Protein AF-A0A497QY32-F1 (afdb_monomer)

Radius of gyration: 39.46 Å; Cα contacts (8 Å, |Δi|>4): 314; chains: 1; bounding box: 83×58×107 Å

Structure (mmCIF, N/CA/C/O backbone):
data_AF-A0A497QY32-F1
#
_entry.id   AF-A0A497QY32-F1
#
loop_
_atom_site.group_PDB
_atom_site.id
_atom_site.type_symbol
_atom_site.label_atom_id
_atom_site.label_alt_id
_atom_site.label_comp_id
_atom_site.label_asym_id
_atom_site.label_entity_id
_atom_site.label_seq_id
_atom_site.pdbx_PDB_ins_code
_atom_site.Cartn_x
_atom_site.Cartn_y
_atom_site.Cartn_z
_atom_site.occupancy
_atom_site.B_iso_or_equiv
_atom_site.auth_seq_id
_atom_site.auth_comp_id
_atom_site.auth_asym_id
_atom_site.auth_atom_id
_atom_site.pdbx_PDB_model_num
ATOM 1 N N . MET A 1 1 ? -34.210 -9.609 65.812 1.00 59.84 1 MET A N 1
ATOM 2 C CA . MET A 1 1 ? -34.546 -9.569 64.367 1.00 59.84 1 MET A CA 1
ATOM 3 C C . MET A 1 1 ? -34.874 -8.151 63.900 1.00 59.84 1 MET A C 1
ATOM 5 O O . MET A 1 1 ? -34.197 -7.675 63.005 1.00 59.84 1 MET A O 1
ATOM 9 N N . ILE A 1 2 ? -35.829 -7.454 64.534 1.00 63.34 2 ILE A N 1
ATOM 10 C CA . ILE A 1 2 ? -36.175 -6.047 64.231 1.00 63.34 2 ILE A CA 1
ATOM 11 C C . ILE A 1 2 ? -34.990 -5.089 64.465 1.00 63.34 2 ILE A C 1
ATOM 13 O O . ILE A 1 2 ? -34.649 -4.329 63.568 1.00 63.34 2 ILE A O 1
ATOM 17 N N . ALA A 1 3 ? -34.299 -5.198 65.607 1.00 65.50 3 ALA A N 1
ATOM 18 C CA . ALA A 1 3 ? -33.143 -4.352 65.934 1.00 65.50 3 ALA A CA 1
ATOM 19 C C . ALA A 1 3 ? -32.004 -4.432 64.893 1.00 65.50 3 ALA A C 1
ATOM 21 O O . ALA A 1 3 ? -31.523 -3.401 64.440 1.00 65.50 3 ALA A O 1
ATOM 22 N N . ASN A 1 4 ? -31.646 -5.638 64.428 1.00 69.69 4 ASN A N 1
ATOM 23 C CA . ASN A 1 4 ? -30.626 -5.810 63.381 1.00 69.69 4 ASN A CA 1
ATOM 24 C C . ASN A 1 4 ? -31.043 -5.191 62.036 1.00 69.69 4 ASN A C 1
ATOM 26 O O . ASN A 1 4 ? -30.191 -4.695 61.306 1.00 69.69 4 ASN A O 1
ATOM 30 N N . LYS A 1 5 ? -32.340 -5.211 61.696 1.00 66.00 5 LYS A N 1
ATOM 31 C CA . LYS A 1 5 ? -32.836 -4.586 60.461 1.00 66.00 5 LYS A CA 1
ATOM 32 C C . LYS A 1 5 ? -32.803 -3.060 60.537 1.00 66.00 5 LYS A C 1
ATOM 34 O O . LYS A 1 5 ? -32.344 -2.429 59.595 1.00 66.00 5 LYS A O 1
ATOM 39 N N . ILE A 1 6 ? -33.207 -2.481 61.670 1.00 65.62 6 ILE A N 1
ATOM 40 C CA . ILE A 1 6 ? -33.105 -1.032 61.917 1.00 65.62 6 ILE A CA 1
ATOM 41 C C . ILE A 1 6 ? -31.646 -0.580 61.791 1.00 65.62 6 ILE A C 1
ATOM 43 O O . ILE A 1 6 ? -31.363 0.348 61.045 1.00 65.62 6 ILE A O 1
ATOM 47 N N . GLN A 1 7 ? -30.713 -1.302 62.413 1.00 71.44 7 GLN A N 1
ATOM 48 C CA . GLN A 1 7 ? -29.287 -0.976 62.352 1.00 71.44 7 GLN A CA 1
ATOM 49 C C . GLN A 1 7 ? -28.678 -1.119 60.945 1.00 71.44 7 GLN A C 1
ATOM 51 O O . GLN A 1 7 ? -27.716 -0.439 60.607 1.00 71.44 7 GLN A O 1
ATOM 56 N N . THR A 1 8 ? -29.240 -1.987 60.098 1.00 68.25 8 THR A N 1
ATOM 57 C CA . THR A 1 8 ? -28.828 -2.098 58.687 1.00 68.25 8 THR A CA 1
ATOM 58 C C . THR A 1 8 ? -29.309 -0.892 57.873 1.00 68.25 8 THR A C 1
ATOM 60 O O . THR A 1 8 ? -28.568 -0.391 57.032 1.00 68.25 8 THR A O 1
ATOM 63 N N . LEU A 1 9 ? -30.523 -0.405 58.146 1.00 65.06 9 LEU A N 1
ATOM 64 C CA . LEU A 1 9 ? -31.125 0.748 57.468 1.00 65.06 9 LEU A CA 1
ATOM 65 C C . LEU A 1 9 ? -30.519 2.092 57.911 1.00 65.06 9 LEU A C 1
ATOM 67 O O . LEU A 1 9 ? -30.456 3.012 57.107 1.00 65.06 9 LEU A O 1
ATOM 71 N N . GLU A 1 10 ? -30.017 2.198 59.144 1.00 70.06 10 GLU A N 1
ATOM 72 C CA . GLU A 1 10 ? -29.302 3.386 59.656 1.00 70.06 10 GLU A CA 1
ATOM 73 C C . GLU A 1 10 ? -27.994 3.688 58.917 1.00 70.06 10 GLU A C 1
ATOM 75 O O . GLU A 1 10 ? -27.511 4.815 58.938 1.00 70.06 10 GLU A O 1
ATOM 80 N N . ASN A 1 11 ? -27.408 2.687 58.259 1.00 71.25 11 ASN A N 1
ATOM 81 C CA . ASN A 1 11 ? -26.191 2.871 57.471 1.00 71.25 11 ASN A CA 1
ATOM 82 C C . ASN A 1 11 ? -26.478 3.398 56.052 1.00 71.25 11 ASN A C 1
ATOM 84 O O . ASN A 1 11 ? -25.543 3.563 55.268 1.00 71.25 11 ASN A O 1
ATOM 88 N N . TYR A 1 12 ? -27.748 3.629 55.697 1.00 67.75 12 TYR A N 1
ATOM 89 C CA . TYR A 1 12 ? -28.143 4.151 54.391 1.00 67.75 12 TYR A CA 1
ATOM 90 C C . TYR A 1 12 ? -28.168 5.693 54.416 1.00 67.75 12 TYR A C 1
ATOM 92 O O . TYR A 1 12 ? -28.926 6.268 55.195 1.00 67.75 12 TYR A O 1
ATOM 100 N N . PRO A 1 13 ? -27.379 6.387 53.575 1.00 66.62 13 PRO A N 1
ATOM 101 C CA . PRO A 1 13 ? -27.256 7.844 53.610 1.00 66.62 13 PRO A CA 1
ATOM 102 C C . PRO A 1 13 ? -28.389 8.527 52.815 1.00 66.62 13 PRO A C 1
ATOM 104 O O . PRO A 1 13 ? -28.139 9.145 51.783 1.00 66.62 13 PRO A O 1
ATOM 107 N N . ASP A 1 14 ? -29.642 8.372 53.254 1.00 76.31 14 ASP A N 1
ATOM 108 C CA . ASP A 1 14 ? -30.829 9.031 52.675 1.00 76.31 14 ASP A CA 1
ATOM 109 C C . ASP A 1 14 ? -31.642 9.700 53.802 1.00 76.31 14 ASP A C 1
ATOM 111 O O . ASP A 1 14 ? -32.137 9.029 54.711 1.00 76.31 14 ASP A O 1
ATOM 115 N N . ASP A 1 15 ? -31.771 11.030 53.748 1.00 75.25 15 ASP A N 1
ATOM 116 C CA . ASP A 1 15 ? -32.404 11.847 54.794 1.00 75.25 15 ASP A CA 1
ATOM 117 C C . ASP A 1 15 ? -33.898 11.518 54.995 1.00 75.25 15 ASP A C 1
ATOM 119 O O . ASP A 1 15 ? -34.408 11.586 56.117 1.00 75.25 15 ASP A O 1
ATOM 123 N N . GLU A 1 16 ? -34.611 11.111 53.937 1.00 72.81 16 GLU A N 1
ATOM 124 C CA . GLU A 1 16 ? -36.021 10.704 54.028 1.00 72.81 16 GLU A CA 1
ATOM 125 C C . GLU A 1 16 ? -36.160 9.340 54.715 1.00 72.81 16 GLU A C 1
ATOM 127 O O . GLU A 1 16 ? -37.084 9.111 55.500 1.00 72.81 16 GLU A O 1
ATOM 132 N N . ILE A 1 17 ? -35.219 8.434 54.442 1.00 71.19 17 ILE A N 1
ATOM 133 C CA . ILE A 1 17 ? -35.144 7.112 55.073 1.00 71.19 17 ILE A CA 1
ATOM 134 C C . ILE A 1 17 ? -34.795 7.263 56.553 1.00 71.19 17 ILE A C 1
ATOM 136 O O . ILE A 1 17 ? -35.423 6.622 57.399 1.00 71.19 17 ILE A O 1
ATOM 140 N N . GLN A 1 18 ? -33.859 8.155 56.880 1.00 76.44 18 GLN A N 1
ATOM 141 C CA . GLN A 1 18 ? -33.462 8.423 58.257 1.00 76.44 18 GLN A CA 1
ATOM 142 C C . GLN A 1 18 ? -34.619 9.012 59.080 1.00 76.44 18 GLN A C 1
ATOM 144 O O . GLN A 1 18 ? -34.851 8.587 60.215 1.00 76.44 18 GLN A O 1
ATOM 149 N N . ALA A 1 19 ? -35.409 9.914 58.488 1.00 78.94 19 ALA A N 1
ATOM 150 C CA . ALA A 1 19 ? -36.596 10.481 59.126 1.00 78.94 19 ALA A CA 1
ATOM 151 C C . ALA A 1 19 ? -37.676 9.424 59.439 1.00 78.94 19 ALA A C 1
ATOM 153 O O . ALA A 1 19 ? -38.290 9.459 60.512 1.00 78.94 19 ALA A O 1
ATOM 154 N N . GLU A 1 20 ? -37.902 8.459 58.542 1.00 75.75 20 GLU A N 1
ATOM 155 C CA . GLU A 1 20 ? -38.857 7.369 58.781 1.00 75.75 20 GLU A CA 1
ATOM 156 C C . GLU A 1 20 ? -38.327 6.317 59.772 1.00 75.75 20 GLU A C 1
ATOM 158 O O . GLU A 1 20 ? -39.088 5.833 60.612 1.00 75.75 20 GLU A O 1
ATOM 163 N N . ILE A 1 21 ? -37.021 6.023 59.785 1.00 79.44 21 ILE A N 1
ATOM 164 C CA . ILE A 1 21 ? -36.401 5.182 60.827 1.00 79.44 21 ILE A CA 1
ATOM 165 C C . ILE A 1 21 ? -36.589 5.812 62.213 1.00 79.44 21 ILE A C 1
ATOM 167 O O . ILE A 1 21 ? -36.983 5.129 63.164 1.00 79.44 21 ILE A O 1
ATOM 171 N N . ASP A 1 22 ? -36.351 7.118 62.338 1.00 82.12 22 ASP A N 1
ATOM 172 C CA . ASP A 1 22 ? -36.509 7.838 63.601 1.00 82.12 22 ASP A CA 1
ATOM 173 C C . ASP A 1 22 ? -37.965 7.849 64.080 1.00 82.12 22 ASP A C 1
ATOM 175 O O . ASP A 1 22 ? -38.236 7.729 65.280 1.00 82.12 22 ASP A O 1
ATOM 179 N N . LYS A 1 23 ? -38.923 7.927 63.153 1.00 82.31 23 LYS A N 1
ATOM 180 C CA . LYS A 1 23 ? -40.354 7.810 63.453 1.00 82.31 23 LYS A CA 1
ATOM 181 C C . LYS A 1 23 ? -40.717 6.408 63.942 1.00 82.31 23 LYS A C 1
ATOM 183 O O . LYS A 1 23 ? -41.387 6.303 64.970 1.00 82.31 23 LYS A O 1
ATOM 188 N N . ILE A 1 24 ? -40.222 5.352 63.288 1.00 80.25 24 ILE A N 1
ATOM 189 C CA . ILE A 1 24 ? -40.420 3.955 63.714 1.00 80.25 24 ILE A CA 1
ATOM 190 C C . ILE A 1 24 ? -39.853 3.737 65.120 1.00 80.25 24 ILE A C 1
ATOM 192 O O . ILE A 1 24 ? -40.547 3.200 65.982 1.00 80.25 24 ILE A O 1
ATOM 196 N N . LYS A 1 25 ? -38.639 4.225 65.410 1.00 80.31 25 LYS A N 1
ATOM 197 C CA . LYS A 1 25 ? -38.028 4.118 66.748 1.00 80.31 25 LYS A CA 1
ATOM 198 C C . LYS A 1 25 ? -38.860 4.779 67.846 1.00 80.31 25 LYS A C 1
ATOM 200 O O . LYS A 1 25 ? -38.944 4.242 68.948 1.00 80.31 25 LYS A O 1
ATOM 205 N N . ARG A 1 26 ? -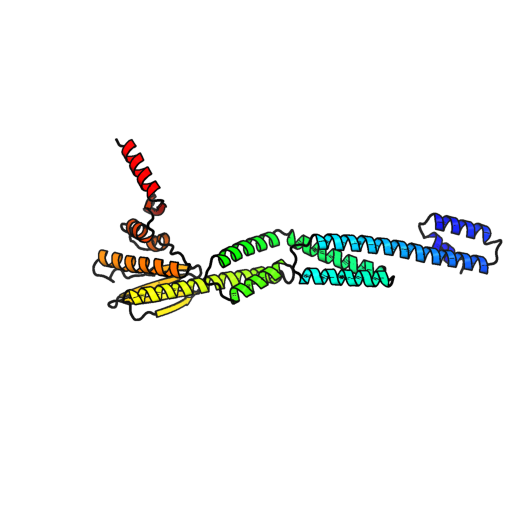39.481 5.932 67.567 1.00 81.75 26 ARG A N 1
ATOM 206 C CA . ARG A 1 26 ? -40.323 6.650 68.544 1.00 81.75 26 ARG A CA 1
ATOM 207 C C . ARG A 1 26 ? -41.592 5.874 68.897 1.00 81.75 26 ARG A C 1
ATOM 209 O O . ARG A 1 26 ? -42.031 5.912 70.045 1.00 81.75 26 ARG A O 1
ATOM 216 N N . ILE A 1 27 ? -42.170 5.159 67.932 1.00 75.44 27 ILE A N 1
ATOM 217 C CA . ILE A 1 27 ? -43.448 4.455 68.108 1.00 75.44 27 ILE A CA 1
ATOM 218 C C . ILE A 1 27 ? -43.295 2.954 68.378 1.00 75.44 27 ILE A C 1
ATOM 220 O O . ILE A 1 27 ? -44.267 2.330 68.796 1.00 75.44 27 ILE A O 1
ATOM 224 N N . GLN A 1 28 ? -42.094 2.375 68.235 1.00 74.56 28 GLN A N 1
ATOM 225 C CA . GLN A 1 28 ? -41.871 0.925 68.358 1.00 74.56 28 GLN A CA 1
ATOM 226 C C . GLN A 1 28 ? -42.306 0.338 69.711 1.00 74.56 28 GLN A C 1
ATOM 228 O O . GLN A 1 28 ? -42.687 -0.825 69.773 1.00 74.56 28 GLN A O 1
ATOM 233 N N . ASN A 1 29 ? -42.260 1.134 70.787 1.00 76.69 29 ASN A N 1
ATOM 234 C CA . ASN A 1 29 ? -42.666 0.716 72.136 1.00 76.69 29 ASN A CA 1
ATOM 235 C C . ASN A 1 29 ? -44.187 0.816 72.367 1.00 76.69 29 ASN A C 1
ATOM 237 O O . ASN A 1 29 ? -44.678 0.379 73.403 1.00 76.69 29 ASN A O 1
ATOM 241 N N . HIS A 1 30 ? -44.922 1.404 71.418 1.00 77.31 30 HIS A N 1
ATOM 242 C CA . HIS A 1 30 ? -46.362 1.671 71.482 1.00 77.31 30 HIS A CA 1
ATOM 243 C C . HIS A 1 30 ? -47.155 0.890 70.417 1.00 77.31 30 HIS A C 1
ATOM 245 O O . HIS A 1 30 ? -48.372 1.036 70.333 1.00 77.31 30 HIS A O 1
ATOM 251 N N . GLN A 1 31 ? -46.484 0.071 69.600 1.00 79.12 31 GLN A N 1
ATOM 252 C CA . GLN A 1 31 ? -47.082 -0.742 68.539 1.00 79.12 31 GLN A CA 1
ATOM 253 C C . GLN A 1 31 ? -46.666 -2.207 68.655 1.00 79.12 31 GLN A C 1
ATOM 255 O O . GLN A 1 31 ? -45.678 -2.553 69.306 1.00 79.12 31 GLN A O 1
ATOM 260 N N . SER A 1 32 ? -47.443 -3.092 68.024 1.00 82.62 32 SER A N 1
ATOM 261 C CA . SER A 1 32 ? -47.116 -4.515 68.039 1.00 82.62 32 SER A CA 1
ATOM 262 C C . SER A 1 32 ? -45.818 -4.782 67.256 1.00 82.62 32 SER A C 1
ATOM 264 O O . SER A 1 32 ? -45.600 -4.178 66.202 1.00 82.62 32 SER A O 1
ATOM 266 N N . PRO A 1 33 ? -44.979 -5.743 67.685 1.00 76.25 33 PRO A N 1
ATOM 267 C CA . PRO A 1 33 ? -43.760 -6.104 66.957 1.00 76.25 33 PRO A CA 1
ATOM 268 C C . PRO A 1 33 ? -43.999 -6.467 65.480 1.00 76.25 33 PRO A C 1
ATOM 270 O O . PRO A 1 33 ? -43.132 -6.247 64.636 1.00 76.25 33 PRO A O 1
ATOM 273 N N . LEU A 1 34 ? -45.181 -7.001 65.153 1.00 77.50 34 LEU A N 1
ATOM 274 C CA . LEU A 1 34 ? -45.569 -7.353 63.787 1.00 77.50 34 LEU A CA 1
ATOM 275 C C . LEU A 1 34 ? -45.802 -6.116 62.905 1.00 77.50 34 LEU A C 1
ATOM 277 O O . LEU A 1 34 ? -45.432 -6.127 61.732 1.00 77.50 34 LEU A O 1
ATOM 281 N N . GLU A 1 35 ? -46.401 -5.056 63.446 1.00 76.94 35 GLU A N 1
ATOM 282 C CA . GLU A 1 35 ? -46.612 -3.797 62.721 1.00 76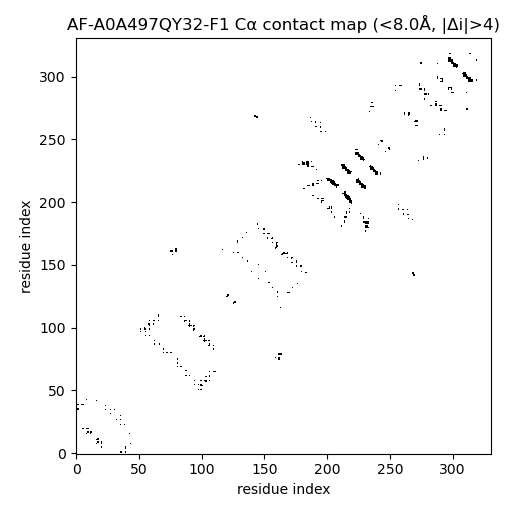.94 35 GLU A CA 1
ATOM 283 C C . GLU A 1 35 ? -45.291 -3.071 62.468 1.00 76.94 35 GLU A C 1
ATOM 285 O O . GLU A 1 35 ? -45.026 -2.671 61.333 1.00 76.94 35 GLU A O 1
ATOM 290 N N . THR A 1 36 ? -44.415 -3.024 63.474 1.00 77.25 36 THR A N 1
ATOM 291 C CA . THR A 1 36 ? -43.046 -2.503 63.343 1.00 77.25 36 THR A CA 1
ATOM 292 C C . THR A 1 36 ? -42.269 -3.259 62.260 1.00 77.25 36 THR A C 1
ATOM 294 O O . THR A 1 36 ? -41.600 -2.660 61.419 1.00 77.25 36 THR A O 1
ATOM 297 N N . TYR A 1 37 ? -42.395 -4.589 62.215 1.00 74.25 37 TYR A N 1
ATOM 298 C CA . TYR A 1 37 ? -41.743 -5.410 61.193 1.00 74.25 37 TYR A CA 1
ATOM 299 C C . TYR A 1 37 ? -42.286 -5.155 59.774 1.00 74.25 37 TYR A C 1
ATOM 301 O O . TYR A 1 37 ? -41.502 -5.080 58.827 1.00 74.25 37 TYR A O 1
ATOM 309 N N . LYS A 1 38 ? -43.605 -4.967 59.611 1.00 76.69 38 LYS A N 1
ATOM 310 C CA . LYS A 1 38 ? -44.219 -4.620 58.313 1.00 76.69 38 LYS A CA 1
ATOM 311 C C . LYS A 1 38 ? -43.741 -3.264 57.786 1.00 76.69 38 LYS A C 1
ATOM 313 O O . LYS A 1 38 ? -43.477 -3.149 56.592 1.00 76.69 38 LYS A O 1
ATOM 318 N N . GLN A 1 39 ? -43.599 -2.264 58.657 1.00 77.12 39 GLN A N 1
ATOM 319 C CA . GLN A 1 39 ? -43.094 -0.937 58.280 1.00 77.12 39 GLN A CA 1
ATOM 320 C C . GLN A 1 39 ? -41.630 -0.996 57.817 1.00 77.12 39 GLN A C 1
ATOM 322 O O . GLN A 1 39 ? -41.290 -0.420 56.786 1.00 77.12 39 GLN A O 1
ATOM 327 N N . ILE A 1 40 ? -40.790 -1.772 58.509 1.00 75.12 40 ILE A N 1
ATOM 328 C CA . ILE A 1 40 ? -39.385 -1.994 58.127 1.00 75.12 40 ILE A CA 1
ATOM 329 C C . ILE A 1 40 ? -39.273 -2.674 56.756 1.00 75.12 40 ILE A C 1
ATOM 331 O O . ILE A 1 40 ? -38.484 -2.239 55.923 1.00 75.12 40 ILE A O 1
ATOM 335 N N . ILE A 1 41 ? -40.088 -3.701 56.483 1.00 71.00 41 ILE A N 1
ATOM 336 C CA . ILE A 1 41 ? -40.130 -4.339 55.154 1.00 71.00 41 ILE A CA 1
ATOM 337 C C . ILE A 1 41 ? -40.603 -3.349 54.076 1.00 71.00 41 ILE A C 1
ATOM 339 O O . ILE A 1 41 ? -40.093 -3.360 52.957 1.00 71.00 41 ILE A O 1
ATOM 343 N N . GLY A 1 42 ? -41.563 -2.478 54.396 1.00 71.00 42 GLY A N 1
ATOM 344 C CA . GLY A 1 42 ? -42.009 -1.413 53.495 1.00 71.00 42 GLY A CA 1
ATOM 345 C C . GLY A 1 42 ? -40.883 -0.446 53.111 1.00 71.00 42 GLY A C 1
ATOM 346 O O . GLY A 1 42 ? -40.739 -0.117 51.933 1.00 71.00 42 GLY A O 1
ATOM 347 N N . LEU A 1 43 ? -40.047 -0.053 54.078 1.00 73.62 43 LEU A N 1
ATOM 348 C CA . LEU A 1 43 ? -38.868 0.788 53.843 1.00 73.62 43 LEU A CA 1
ATOM 349 C C . LEU A 1 43 ? -37.797 0.079 53.003 1.00 73.62 43 LEU A C 1
ATOM 351 O O . LEU A 1 43 ? -37.292 0.668 52.050 1.00 73.62 43 LEU A O 1
ATOM 355 N N . GLU A 1 44 ? -37.496 -1.192 53.292 1.00 66.44 44 GLU A N 1
ATOM 356 C CA . GLU A 1 44 ? -36.570 -2.006 52.485 1.00 66.44 44 GLU A CA 1
ATOM 357 C C . GLU A 1 44 ? -37.035 -2.094 51.019 1.00 66.44 44 GLU A C 1
ATOM 359 O O . GLU A 1 44 ? -36.245 -1.890 50.098 1.00 66.44 44 GLU A O 1
ATOM 364 N N . ASN A 1 45 ? -38.330 -2.323 50.783 1.00 68.19 45 ASN A N 1
ATOM 365 C CA . ASN A 1 45 ? -38.894 -2.358 49.431 1.00 68.19 45 ASN A CA 1
ATOM 366 C C . ASN A 1 45 ? -38.801 -0.995 48.722 1.00 68.19 45 ASN A C 1
ATOM 368 O O . ASN A 1 45 ? -38.498 -0.950 47.530 1.00 68.19 45 ASN A O 1
ATOM 372 N N . SER A 1 46 ? -39.022 0.109 49.442 1.00 68.38 46 SER A N 1
ATOM 373 C CA . SER A 1 46 ? -38.874 1.471 48.908 1.00 68.38 46 SER A CA 1
ATOM 374 C C . SER A 1 46 ? -37.427 1.774 48.499 1.00 68.38 46 SER A C 1
ATOM 376 O O . SER A 1 46 ? -37.184 2.268 47.397 1.00 68.38 46 SER A O 1
ATOM 378 N N . LEU A 1 47 ? -36.449 1.387 49.326 1.00 65.00 47 LEU A N 1
ATOM 379 C CA . LEU A 1 47 ? -35.019 1.499 49.016 1.00 65.00 47 LEU A CA 1
ATOM 380 C C . LEU A 1 47 ? -34.627 0.693 47.779 1.00 65.00 47 LEU A C 1
ATOM 382 O O . LEU A 1 47 ? -33.901 1.195 46.923 1.00 65.00 47 LEU A O 1
ATOM 386 N N . ILE A 1 48 ? -35.139 -0.533 47.648 1.00 60.03 48 ILE A N 1
ATOM 387 C CA . ILE A 1 48 ? -34.910 -1.371 46.464 1.00 60.03 48 ILE A CA 1
ATOM 388 C C . ILE A 1 48 ? -35.474 -0.693 45.206 1.00 60.03 48 ILE A C 1
ATOM 390 O O . ILE A 1 48 ? -34.834 -0.728 44.155 1.00 60.03 48 ILE A O 1
ATOM 394 N N . ILE A 1 49 ? -36.644 -0.053 45.297 1.00 61.84 49 ILE A N 1
ATOM 395 C CA . ILE A 1 49 ? -37.249 0.692 44.182 1.00 61.84 49 ILE A CA 1
ATOM 396 C C . ILE A 1 49 ? -36.415 1.936 43.835 1.00 61.84 49 ILE A C 1
ATOM 398 O O . ILE A 1 49 ? -36.092 2.124 42.662 1.00 61.84 49 ILE A O 1
ATOM 402 N N . LYS A 1 50 ? -36.000 2.738 44.828 1.00 65.56 50 LYS A N 1
ATOM 403 C CA . LYS A 1 50 ? -35.126 3.912 44.633 1.00 65.56 50 LYS A CA 1
ATOM 404 C C . LYS A 1 50 ? -33.776 3.522 44.011 1.00 65.56 50 LYS A C 1
ATOM 406 O O . LYS A 1 50 ? -33.351 4.136 43.036 1.00 65.56 50 LYS A O 1
ATOM 411 N N . ALA A 1 51 ? -33.131 2.463 44.505 1.00 58.06 51 ALA A N 1
ATOM 412 C CA . ALA A 1 51 ? -31.865 1.963 43.963 1.00 58.06 51 ALA A CA 1
ATOM 413 C C . ALA A 1 51 ? -32.011 1.457 42.517 1.00 58.06 51 ALA A C 1
ATOM 415 O O . ALA A 1 51 ? -31.157 1.720 41.672 1.00 58.06 51 ALA A O 1
ATOM 416 N N . LYS A 1 52 ? -33.120 0.775 42.200 1.00 59.97 52 LYS A N 1
ATOM 417 C CA . LYS A 1 52 ? -33.445 0.362 40.826 1.00 59.97 52 LYS A CA 1
ATOM 418 C C . LYS A 1 52 ? -33.689 1.554 39.898 1.00 59.97 52 LYS A C 1
ATOM 420 O O . LYS A 1 52 ? -33.215 1.520 38.767 1.00 59.97 52 LYS A O 1
ATOM 425 N N . ALA A 1 53 ? -34.378 2.597 40.363 1.00 60.56 53 ALA A N 1
ATOM 426 C CA . ALA A 1 53 ? -34.597 3.825 39.597 1.00 60.56 53 ALA A CA 1
ATOM 427 C C . ALA A 1 53 ? -33.281 4.582 39.334 1.00 60.56 53 ALA A C 1
ATOM 429 O O . ALA A 1 53 ? -33.011 4.964 38.199 1.00 60.56 53 ALA A O 1
ATOM 430 N N . SER A 1 54 ? -32.412 4.698 40.342 1.00 70.56 54 SER A N 1
ATOM 431 C CA . SER A 1 54 ? -31.084 5.311 40.194 1.00 70.56 54 SER A CA 1
ATOM 432 C C . SER A 1 54 ? -30.187 4.529 39.223 1.00 70.56 54 SER A C 1
ATOM 434 O O . SER A 1 54 ? -29.583 5.104 38.317 1.00 70.56 54 SER A O 1
ATOM 436 N N . ASN A 1 55 ? -30.156 3.196 39.331 1.00 68.12 55 ASN A N 1
ATOM 437 C CA . ASN A 1 55 ? -29.397 2.353 38.405 1.00 68.12 55 ASN A CA 1
ATOM 438 C C . ASN A 1 55 ? -29.948 2.406 36.970 1.00 68.12 55 ASN A C 1
ATOM 440 O O . ASN A 1 55 ? -29.172 2.327 36.016 1.00 68.12 55 ASN A O 1
ATOM 444 N N . PHE A 1 56 ? -31.264 2.570 36.805 1.00 64.06 56 PHE A N 1
ATOM 445 C CA . PHE A 1 56 ? -31.887 2.813 35.505 1.00 64.06 56 PHE A CA 1
ATOM 446 C C . PHE A 1 56 ? -31.430 4.145 34.894 1.00 64.06 56 PHE A C 1
ATOM 448 O O . PHE A 1 56 ? -31.000 4.155 33.741 1.00 64.06 56 PHE A O 1
ATOM 455 N N . GLU A 1 57 ? -31.451 5.244 35.655 1.00 67.38 57 GLU A N 1
ATOM 456 C CA . GLU A 1 57 ? -30.979 6.555 35.184 1.00 67.38 57 GLU A CA 1
ATOM 457 C C . GLU A 1 57 ? -29.500 6.523 34.779 1.00 67.38 57 GLU A C 1
ATOM 459 O O . GLU A 1 57 ? -29.135 7.023 33.713 1.00 67.38 57 GLU A O 1
ATOM 464 N N . ILE A 1 58 ? -28.650 5.870 35.579 1.00 69.31 58 ILE A N 1
ATOM 465 C CA . ILE A 1 58 ? -27.224 5.696 35.268 1.00 69.31 58 ILE A CA 1
ATOM 466 C C . ILE A 1 58 ? -27.039 4.880 33.984 1.00 69.31 58 ILE A C 1
ATOM 468 O O . ILE A 1 58 ? -26.251 5.264 33.117 1.00 69.31 58 ILE A O 1
ATOM 472 N N . ALA A 1 59 ? -27.755 3.761 33.841 1.00 62.03 59 ALA A N 1
ATOM 473 C CA . ALA A 1 59 ? -27.671 2.919 32.651 1.00 62.03 59 ALA A CA 1
ATOM 474 C C . ALA A 1 59 ? -28.163 3.655 31.394 1.00 62.03 59 ALA A C 1
ATOM 476 O O . ALA A 1 59 ? -27.542 3.541 30.338 1.00 62.03 59 ALA A O 1
ATOM 477 N N . LEU A 1 60 ? -29.239 4.439 31.507 1.00 68.69 60 LEU A N 1
ATOM 478 C CA . LEU A 1 60 ? -29.788 5.227 30.406 1.00 68.69 60 LEU A CA 1
ATOM 479 C C . LEU A 1 60 ? -28.822 6.335 29.977 1.00 68.69 60 LEU A C 1
ATOM 481 O O . LEU A 1 60 ? -28.518 6.450 28.792 1.00 68.69 60 LEU A O 1
ATOM 485 N N . LYS A 1 61 ? -28.288 7.100 30.935 1.00 72.75 61 LYS A N 1
ATOM 486 C CA . LYS A 1 61 ? -27.319 8.165 30.661 1.00 72.75 61 LYS A CA 1
ATOM 487 C C . LYS A 1 61 ? -26.072 7.621 29.967 1.00 72.75 61 LYS A C 1
ATOM 489 O O . LYS A 1 61 ? -25.694 8.113 28.910 1.00 72.75 61 LYS A O 1
ATOM 494 N N . LYS A 1 62 ? -25.473 6.561 30.514 1.00 68.25 62 LYS A N 1
ATOM 495 C CA . LYS A 1 62 ? -24.273 5.960 29.921 1.00 68.25 62 LYS A CA 1
ATOM 496 C C . LYS A 1 62 ? -24.544 5.335 28.551 1.00 68.25 62 LYS A C 1
ATOM 498 O O . LYS A 1 62 ? -23.672 5.351 27.692 1.00 68.25 62 LYS A O 1
ATOM 503 N N . LYS A 1 63 ? -25.738 4.777 28.321 1.00 72.50 63 LYS A N 1
ATOM 504 C CA . LYS A 1 63 ? -26.131 4.286 26.993 1.00 72.50 63 LYS A CA 1
ATOM 505 C C . LYS A 1 63 ? -26.140 5.429 25.970 1.00 72.50 63 LYS A C 1
ATOM 507 O O . LYS A 1 63 ? -25.565 5.254 24.901 1.00 72.50 63 LYS A O 1
ATOM 512 N N . LEU A 1 64 ? -26.747 6.569 26.310 1.00 71.31 64 LEU A N 1
ATOM 513 C CA . LEU A 1 64 ? -26.794 7.747 25.436 1.00 71.31 64 LEU A CA 1
ATOM 514 C C . LEU A 1 64 ? -25.385 8.269 25.113 1.00 71.31 64 LEU A C 1
ATOM 516 O O . LEU A 1 64 ? -25.083 8.509 23.953 1.00 71.31 64 LEU A O 1
ATOM 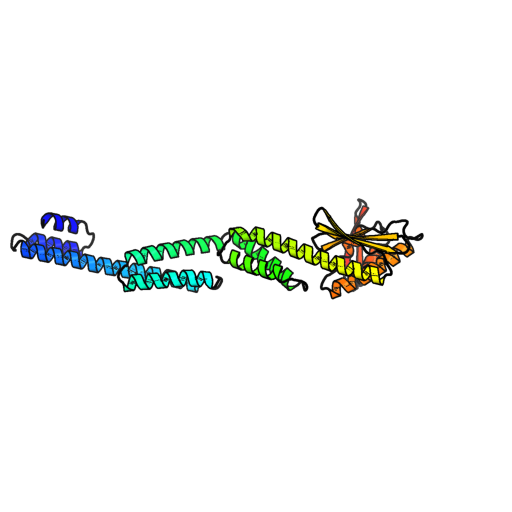520 N N . GLU A 1 65 ? -24.486 8.330 26.101 1.00 69.75 65 GLU A N 1
ATOM 521 C CA . GLU A 1 65 ? -23.081 8.730 25.889 1.00 69.75 65 GLU A CA 1
ATOM 522 C C . GLU A 1 65 ? -22.350 7.820 24.877 1.00 69.75 65 GLU A C 1
ATOM 524 O O . GLU A 1 65 ? -21.559 8.288 24.052 1.00 69.75 65 GLU A O 1
ATOM 529 N N . VAL A 1 66 ? -22.621 6.510 24.904 1.00 67.69 66 VAL A N 1
ATOM 530 C CA . VAL A 1 66 ? -22.058 5.562 23.929 1.00 67.69 66 VAL A CA 1
ATOM 531 C C . VAL A 1 66 ? -22.702 5.735 22.548 1.00 67.69 66 VAL A C 1
ATOM 533 O O . VAL A 1 66 ? -21.988 5.691 21.548 1.00 67.69 66 VAL A O 1
ATOM 536 N N . GLU A 1 67 ? -24.020 5.943 22.465 1.00 67.44 67 GLU A N 1
ATOM 537 C CA . GLU A 1 67 ? -24.718 6.210 21.195 1.00 67.44 67 GLU A CA 1
ATOM 538 C C . GLU A 1 67 ? -24.197 7.491 20.526 1.00 67.44 67 GLU A C 1
ATOM 540 O O . GLU A 1 67 ? -23.894 7.476 19.333 1.00 67.44 67 GLU A O 1
ATOM 545 N N . ASP A 1 68 ? -23.984 8.559 21.296 1.00 66.88 68 ASP A N 1
ATOM 546 C CA . ASP A 1 68 ? -23.387 9.804 20.807 1.00 66.88 68 ASP A CA 1
ATOM 547 C C . ASP A 1 68 ? -21.956 9.586 20.301 1.00 66.88 68 ASP A C 1
ATOM 549 O O . ASP A 1 68 ? -21.593 10.054 19.220 1.00 66.88 68 ASP A O 1
ATOM 553 N N . THR A 1 69 ? -21.156 8.804 21.031 1.00 64.62 69 THR A N 1
ATOM 554 C CA . THR A 1 69 ? -19.792 8.452 20.608 1.00 64.62 69 THR A CA 1
ATOM 555 C C . THR A 1 69 ? -19.802 7.681 19.284 1.00 64.62 69 THR A C 1
ATOM 557 O O . THR A 1 69 ? -19.010 7.981 18.391 1.00 64.62 69 THR A O 1
ATOM 560 N N . LEU A 1 70 ? -20.728 6.732 19.109 1.00 64.50 70 LEU A N 1
ATOM 561 C CA . LEU A 1 70 ? -20.876 5.962 17.868 1.00 64.50 70 LEU A CA 1
ATOM 562 C C . LEU A 1 70 ? -21.364 6.811 16.690 1.00 64.50 70 LEU A C 1
ATOM 564 O O . LEU A 1 70 ? -20.948 6.575 15.558 1.00 64.50 70 LEU A O 1
ATOM 568 N N . ASN A 1 71 ? -22.200 7.818 16.935 1.00 62.00 71 ASN A N 1
ATOM 569 C CA . ASN A 1 71 ? -22.659 8.731 15.886 1.00 62.00 71 ASN A CA 1
ATOM 570 C C . ASN A 1 71 ? -21.518 9.596 15.318 1.00 62.00 71 ASN A C 1
ATOM 572 O O . ASN A 1 71 ? -21.561 9.989 14.152 1.00 62.00 71 ASN A O 1
ATOM 576 N N . ILE A 1 72 ? -20.469 9.847 16.109 1.00 54.84 72 ILE A N 1
ATOM 577 C CA . ILE A 1 72 ? -19.270 10.594 15.690 1.00 54.84 72 ILE A CA 1
ATOM 578 C C . ILE A 1 72 ? -18.263 9.683 14.953 1.00 54.84 72 ILE A C 1
ATOM 580 O O . ILE A 1 72 ? -17.405 10.162 14.212 1.00 54.84 72 ILE A O 1
ATOM 584 N N . MET A 1 73 ? -18.398 8.356 15.067 1.00 59.72 73 MET A N 1
ATOM 585 C CA . MET A 1 73 ? -17.540 7.341 14.437 1.00 59.72 73 MET A CA 1
ATOM 586 C C . MET A 1 73 ? -17.794 7.170 12.922 1.00 59.72 73 MET A C 1
ATOM 588 O O . MET A 1 73 ? -17.866 6.052 12.410 1.00 59.72 73 MET A O 1
ATOM 592 N N . GLN A 1 74 ? -17.898 8.265 12.162 1.00 51.50 74 GLN A N 1
ATOM 593 C CA . GLN A 1 74 ? -18.160 8.231 10.715 1.00 51.50 74 GLN A CA 1
ATOM 594 C C . GLN A 1 74 ? -17.114 7.414 9.935 1.00 51.50 74 GLN A C 1
ATOM 596 O O . GLN A 1 74 ? -17.482 6.705 9.000 1.00 51.50 74 GLN A O 1
ATOM 601 N N . PHE A 1 75 ? -15.859 7.407 10.390 1.00 51.78 75 PHE A N 1
ATOM 602 C CA . PHE A 1 75 ? -14.711 6.795 9.708 1.00 51.78 75 PHE A CA 1
ATOM 603 C C . PHE A 1 75 ? -14.410 5.330 10.066 1.00 51.78 75 PHE A C 1
ATOM 605 O O . PHE A 1 75 ? -13.355 4.843 9.678 1.00 51.78 75 PHE A O 1
ATOM 612 N N . TYR A 1 76 ? -15.265 4.643 10.828 1.00 60.47 76 TYR A N 1
ATOM 613 C CA . TYR A 1 76 ? -15.045 3.234 11.194 1.00 60.47 76 TYR A CA 1
ATOM 614 C C . TYR A 1 76 ? -15.770 2.277 10.242 1.00 60.47 76 TYR A C 1
ATOM 616 O O . TYR A 1 76 ? -16.862 2.610 9.752 1.00 60.47 76 TYR A O 1
ATOM 624 N N . SER A 1 77 ? -15.182 1.088 10.034 1.00 63.38 77 SER A N 1
ATOM 625 C CA . SER A 1 77 ? -15.774 0.009 9.235 1.00 63.38 77 SER A CA 1
ATOM 626 C C . SER A 1 77 ? -17.178 -0.343 9.728 1.00 63.38 77 SER A C 1
ATOM 628 O O . SER A 1 77 ? -17.539 -0.168 10.901 1.00 63.38 77 SER A O 1
ATOM 630 N N . GLU A 1 78 ? -18.000 -0.840 8.812 1.00 67.31 78 GLU A N 1
ATOM 631 C CA . GLU A 1 78 ? -19.371 -1.233 9.123 1.00 67.31 78 GLU A CA 1
ATOM 632 C C . GLU A 1 78 ? -19.410 -2.406 10.114 1.00 67.31 78 GLU A C 1
ATOM 634 O O . GLU A 1 78 ? -20.284 -2.454 10.976 1.00 67.31 78 GLU A O 1
ATOM 639 N N . ASP A 1 79 ? -18.401 -3.279 10.094 1.00 65.75 79 ASP A N 1
ATOM 640 C CA . ASP A 1 79 ? -18.248 -4.384 11.041 1.00 65.75 79 ASP A CA 1
ATOM 641 C C . ASP A 1 79 ? -17.910 -3.904 12.458 1.00 65.75 79 ASP A C 1
ATOM 643 O O . ASP A 1 79 ? -18.529 -4.354 13.432 1.00 65.75 79 ASP A O 1
ATOM 647 N N . VAL A 1 80 ? -17.013 -2.922 12.596 1.00 67.19 80 VAL A N 1
ATOM 648 C CA . VAL A 1 80 ? -16.718 -2.283 13.888 1.00 67.19 80 VAL A CA 1
ATOM 649 C C . VAL A 1 80 ? -17.965 -1.584 14.431 1.00 67.19 80 VAL A C 1
ATOM 651 O O . VAL A 1 80 ? -18.335 -1.789 15.593 1.00 67.19 80 VAL A O 1
ATOM 654 N N . LYS A 1 81 ? -18.686 -0.836 13.585 1.00 70.75 81 LYS A N 1
ATOM 655 C CA . LYS A 1 81 ? -19.973 -0.218 13.952 1.00 70.75 81 LYS A CA 1
ATOM 656 C C . LYS A 1 81 ? -20.989 -1.274 14.396 1.00 70.75 81 LYS A C 1
ATOM 658 O O . LYS A 1 81 ? -21.593 -1.140 15.462 1.00 70.75 81 LYS A O 1
ATOM 663 N N . ASN A 1 82 ? -21.129 -2.366 13.649 1.00 75.56 82 ASN A N 1
ATOM 664 C CA . ASN A 1 82 ? -22.057 -3.456 13.951 1.00 75.56 82 ASN A CA 1
ATOM 665 C C . ASN A 1 82 ? -21.728 -4.168 15.269 1.00 75.56 82 ASN A C 1
ATOM 667 O O . ASN A 1 82 ? -22.644 -4.516 16.025 1.00 75.56 82 ASN A O 1
ATOM 671 N N . LYS A 1 83 ? -20.442 -4.345 15.600 1.00 79.50 83 LYS A N 1
ATOM 672 C CA . LYS A 1 83 ? -20.003 -4.892 16.893 1.00 79.50 83 LYS A CA 1
ATOM 673 C C . LYS A 1 83 ? -20.517 -4.036 18.054 1.00 79.50 83 LYS A C 1
ATOM 675 O O . LYS A 1 83 ? -21.117 -4.574 18.993 1.00 79.50 83 LYS A O 1
ATOM 680 N N . PHE A 1 84 ? -20.328 -2.718 17.986 1.00 77.12 84 PHE A N 1
ATOM 681 C CA . PHE A 1 84 ? -20.765 -1.802 19.040 1.00 77.12 84 PHE A CA 1
ATOM 682 C C . PHE A 1 84 ? -22.287 -1.655 19.104 1.00 77.12 84 PHE A C 1
ATOM 684 O O . PHE A 1 84 ? -22.857 -1.754 20.193 1.00 77.12 84 PHE A O 1
ATOM 691 N N . LEU A 1 85 ? -22.965 -1.547 17.958 1.00 76.25 85 LEU A N 1
ATOM 692 C CA . LEU A 1 85 ? -24.430 -1.517 17.880 1.00 76.25 85 LEU A CA 1
ATOM 693 C C . LEU A 1 85 ? -25.061 -2.778 18.486 1.00 76.25 85 LEU A C 1
ATOM 695 O O . LEU A 1 85 ? -26.028 -2.694 19.246 1.00 76.25 85 LEU A O 1
ATOM 699 N N . ASN A 1 86 ? -24.489 -3.959 18.235 1.00 80.00 86 ASN A N 1
ATOM 700 C CA . ASN A 1 86 ? -24.925 -5.199 18.884 1.00 80.00 86 ASN A CA 1
ATOM 701 C C . ASN A 1 86 ? -24.678 -5.188 20.401 1.00 80.00 86 ASN A C 1
ATOM 703 O O . ASN A 1 86 ? -25.477 -5.737 21.164 1.00 80.00 86 ASN A O 1
ATOM 707 N N . GLY A 1 87 ? -23.602 -4.541 20.855 1.00 77.81 87 GLY A N 1
ATOM 708 C CA . GLY A 1 87 ? -23.362 -4.256 22.267 1.00 77.81 87 GLY A CA 1
ATOM 709 C C . GLY A 1 87 ? -24.486 -3.425 22.894 1.00 77.81 87 GLY A C 1
ATOM 710 O O . GLY A 1 87 ? -25.036 -3.832 23.918 1.00 77.81 87 GLY A O 1
ATOM 711 N N . ILE A 1 88 ? -24.882 -2.324 22.248 1.00 76.19 88 ILE A N 1
ATOM 712 C CA . ILE A 1 88 ? -25.962 -1.436 22.713 1.00 76.19 88 ILE A CA 1
ATOM 713 C C . ILE A 1 88 ? -27.333 -2.118 22.689 1.00 76.19 88 ILE A C 1
ATOM 715 O O . ILE A 1 88 ? -28.136 -1.940 23.612 1.00 76.19 88 ILE A O 1
ATOM 719 N N . ARG A 1 89 ? -27.609 -2.955 21.683 1.00 79.38 89 ARG A N 1
ATOM 720 C CA . ARG A 1 89 ? -28.835 -3.771 21.656 1.00 79.38 89 ARG A CA 1
ATOM 721 C C . ARG A 1 89 ? -28.937 -4.660 22.896 1.00 79.38 89 ARG A C 1
ATOM 723 O O . ARG A 1 89 ? -29.993 -4.702 23.521 1.00 79.38 89 ARG A O 1
ATOM 730 N N . LYS A 1 90 ? -27.835 -5.298 23.311 1.00 80.62 90 LYS A N 1
ATOM 731 C CA . LYS A 1 90 ? -27.792 -6.110 24.543 1.00 80.62 90 LYS A CA 1
ATOM 732 C C . LYS A 1 90 ? -27.983 -5.274 25.809 1.00 80.62 90 LYS A C 1
ATOM 734 O O . LYS A 1 90 ? -28.693 -5.704 26.709 1.00 80.62 90 LYS A O 1
ATOM 739 N N . VAL A 1 91 ? -27.416 -4.068 25.869 1.00 73.69 91 VAL A N 1
ATOM 740 C CA . VAL A 1 91 ? -27.672 -3.122 26.973 1.00 73.69 91 VAL A CA 1
ATOM 741 C C . VAL A 1 91 ? -29.162 -2.791 27.067 1.00 73.69 91 VAL A C 1
ATOM 743 O O . VAL A 1 91 ? -29.744 -2.868 28.144 1.00 73.69 91 VAL A O 1
ATOM 746 N N . SER A 1 92 ? -29.797 -2.492 25.932 1.00 72.31 92 SER A N 1
ATOM 747 C CA . SER A 1 92 ? -31.232 -2.190 25.877 1.00 72.31 92 SER A CA 1
ATOM 748 C C . SER A 1 92 ? -32.087 -3.379 26.333 1.00 72.31 92 SER A C 1
ATOM 750 O O . SER A 1 92 ? -33.080 -3.183 27.029 1.00 72.31 92 SER A O 1
ATOM 752 N N . GLN A 1 93 ? -31.676 -4.610 26.009 1.00 75.31 93 GLN A N 1
ATOM 753 C CA . GLN A 1 93 ? -32.319 -5.832 26.506 1.00 75.31 93 GLN A CA 1
ATOM 754 C C . GLN A 1 93 ? -32.195 -5.975 28.029 1.00 75.31 93 GLN A C 1
ATOM 756 O O . GLN A 1 93 ? -33.192 -6.267 28.683 1.00 75.31 93 GLN A O 1
ATOM 761 N N . TYR A 1 94 ? -31.015 -5.725 28.605 1.00 78.62 94 TYR A N 1
ATOM 762 C CA . TYR A 1 94 ? -30.825 -5.780 30.059 1.00 78.62 94 TYR A CA 1
ATOM 763 C C . TYR A 1 94 ? -31.643 -4.717 30.796 1.00 78.62 94 TYR A C 1
ATOM 765 O O . TYR A 1 94 ? -32.272 -5.024 31.805 1.00 78.62 94 TYR A O 1
ATOM 773 N N . ILE A 1 95 ? -31.714 -3.496 30.255 1.00 68.06 95 ILE A N 1
ATOM 774 C CA . ILE A 1 95 ? -32.571 -2.431 30.796 1.00 68.06 95 ILE A CA 1
ATOM 775 C C . ILE A 1 95 ? -34.046 -2.856 30.757 1.00 68.06 95 ILE A C 1
ATOM 777 O O . ILE A 1 95 ? -34.738 -2.733 31.764 1.00 68.06 95 ILE A O 1
ATOM 781 N N . ALA A 1 96 ? -34.520 -3.412 29.636 1.00 68.38 96 ALA A N 1
ATOM 782 C CA . ALA A 1 96 ? -35.896 -3.900 29.510 1.00 68.38 96 ALA A CA 1
ATOM 783 C C . ALA A 1 96 ? -36.217 -5.054 30.482 1.00 68.38 96 ALA A C 1
ATOM 785 O O . ALA A 1 96 ? -37.349 -5.181 30.941 1.00 68.38 96 ALA A O 1
ATOM 786 N N . GLN A 1 97 ? -35.217 -5.869 30.829 1.00 81.94 97 GLN A N 1
ATOM 787 C CA . GLN A 1 97 ? -35.310 -6.949 31.820 1.00 81.94 97 GLN A CA 1
ATOM 788 C C . GLN A 1 97 ? -35.125 -6.472 33.270 1.00 81.94 97 GLN A C 1
ATOM 790 O O . GLN A 1 97 ? -35.186 -7.288 34.186 1.00 81.94 97 GLN A O 1
ATOM 795 N N . GLN A 1 98 ? -34.904 -5.171 33.490 1.00 74.38 98 GLN A N 1
ATOM 796 C CA . GLN A 1 98 ? -34.563 -4.575 34.787 1.00 74.38 98 GLN A CA 1
ATOM 797 C C . GLN A 1 98 ? -33.264 -5.125 35.413 1.00 74.38 98 GLN A C 1
ATOM 799 O O . GLN A 1 98 ? -33.043 -4.992 36.618 1.00 74.38 98 GLN A O 1
ATOM 804 N N . ASP A 1 99 ? -32.383 -5.718 34.602 1.00 77.88 99 ASP A N 1
ATOM 805 C CA . ASP A 1 99 ? -31.054 -6.196 34.998 1.00 77.88 99 ASP A CA 1
ATOM 806 C C . ASP A 1 99 ? -30.025 -5.067 34.816 1.00 77.88 99 ASP A C 1
ATOM 808 O O . ASP A 1 99 ? -29.159 -5.074 33.934 1.00 77.88 99 ASP A O 1
ATOM 812 N N . TYR A 1 100 ? -30.179 -4.019 35.626 1.00 72.94 100 TYR A N 1
ATOM 813 C CA . TYR A 1 100 ? -29.392 -2.792 35.488 1.00 72.94 100 TYR A CA 1
ATOM 814 C C . TYR A 1 100 ? -27.907 -3.002 35.794 1.00 72.94 100 TYR A C 1
ATOM 816 O O . TYR A 1 100 ? -27.059 -2.317 35.229 1.00 72.94 100 TYR A O 1
ATOM 824 N N . GLU A 1 101 ? -27.573 -3.979 36.633 1.00 75.44 101 GLU A N 1
ATOM 825 C CA . GLU A 1 101 ? -26.189 -4.298 36.974 1.00 75.44 101 GLU A CA 1
ATOM 826 C C . GLU A 1 101 ? -25.443 -4.880 35.764 1.00 75.44 101 GLU A C 1
ATOM 828 O O . GLU A 1 101 ? -24.369 -4.386 35.404 1.00 75.44 101 GLU A O 1
ATOM 833 N N . LYS A 1 102 ? -26.051 -5.834 35.036 1.00 78.12 102 LYS A N 1
ATOM 834 C CA . LYS A 1 102 ? -25.486 -6.311 33.763 1.00 78.12 102 L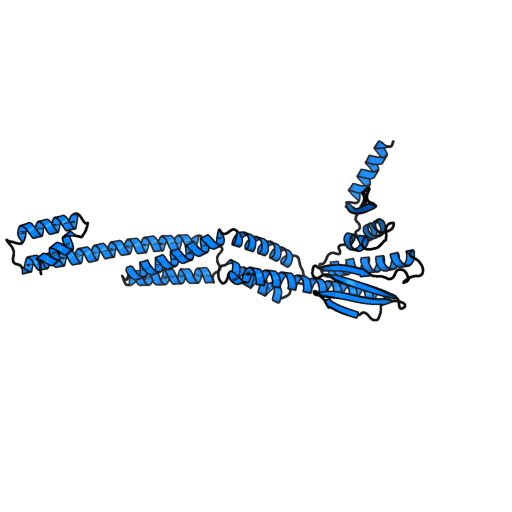YS A CA 1
ATOM 835 C C . LYS A 1 102 ? -25.469 -5.234 32.688 1.00 78.12 102 LYS A C 1
ATOM 837 O O . LYS A 1 102 ? -24.518 -5.188 31.902 1.00 78.12 102 LYS A O 1
ATOM 842 N N . ALA A 1 103 ? -26.483 -4.366 32.641 1.00 68.12 103 ALA A N 1
ATOM 843 C CA . ALA A 1 103 ? -26.492 -3.230 31.723 1.00 68.12 103 ALA A CA 1
ATOM 844 C C . ALA A 1 103 ? -25.274 -2.323 31.968 1.00 68.12 103 ALA A C 1
ATOM 846 O O . ALA A 1 103 ? -24.515 -2.062 31.036 1.00 68.12 103 ALA A O 1
ATOM 847 N N . ILE A 1 104 ? -25.027 -1.928 33.221 1.00 73.88 104 ILE A N 1
ATOM 848 C CA . ILE A 1 104 ? -23.897 -1.073 33.612 1.00 73.88 104 ILE A CA 1
ATOM 849 C C . ILE A 1 104 ? -22.553 -1.747 33.308 1.00 73.88 104 ILE A C 1
ATOM 851 O O . ILE A 1 104 ? -21.681 -1.115 32.711 1.00 73.88 104 ILE A O 1
ATOM 855 N N . GLN A 1 105 ? -22.382 -3.029 33.650 1.00 78.19 105 GLN A N 1
ATOM 856 C CA . GLN A 1 105 ? -21.155 -3.776 33.339 1.00 78.19 105 GLN A CA 1
ATOM 857 C C . GLN A 1 105 ? -20.883 -3.820 31.831 1.00 78.19 105 GLN A C 1
ATOM 859 O O . GLN A 1 105 ? -19.755 -3.604 31.382 1.00 78.19 105 GLN A O 1
ATOM 864 N N . LYS A 1 106 ? -21.925 -4.075 31.030 1.00 81.50 106 LYS A N 1
ATOM 865 C CA . LYS A 1 106 ? -21.799 -4.138 29.575 1.00 81.50 106 LYS A CA 1
ATOM 866 C C . LYS A 1 106 ? -21.461 -2.774 28.976 1.00 81.50 106 LYS A C 1
ATOM 868 O O . LYS A 1 106 ? -20.631 -2.732 28.070 1.00 81.50 106 LYS A O 1
ATOM 873 N N . ILE A 1 107 ? -22.058 -1.694 29.484 1.00 76.44 107 ILE A N 1
ATOM 874 C CA . ILE A 1 107 ? -21.744 -0.331 29.046 1.00 76.44 107 ILE A CA 1
ATOM 875 C C . ILE A 1 107 ? -20.294 0.019 29.378 1.00 76.44 107 ILE A C 1
ATOM 877 O O . ILE A 1 107 ? -19.576 0.429 28.477 1.00 76.44 107 ILE A O 1
ATOM 881 N N . ASN A 1 108 ? -19.828 -0.225 30.608 1.00 76.69 108 ASN A N 1
ATOM 882 C CA . ASN A 1 108 ? -18.441 0.066 30.991 1.00 76.69 108 ASN A CA 1
ATOM 883 C C . ASN A 1 108 ? -17.432 -0.628 30.064 1.00 76.69 108 ASN A C 1
ATOM 885 O O . ASN A 1 108 ? -16.478 0.002 29.618 1.00 76.69 108 ASN A O 1
ATOM 889 N N . LYS A 1 109 ? -17.682 -1.898 29.714 1.00 82.00 109 LYS A N 1
ATOM 890 C CA . LYS A 1 109 ? -16.839 -2.630 28.762 1.00 82.00 109 LYS A CA 1
ATOM 891 C C . LYS A 1 109 ? -16.838 -1.987 27.371 1.00 82.00 109 LYS A C 1
ATOM 893 O O . LYS A 1 109 ? -15.790 -1.881 26.747 1.00 82.00 109 LYS A O 1
ATOM 898 N N . ILE A 1 110 ? -18.003 -1.561 26.882 1.00 76.81 110 ILE A N 1
ATOM 899 C CA . ILE A 1 110 ? -18.109 -0.863 25.593 1.00 76.81 110 ILE A CA 1
ATOM 900 C C . ILE A 1 110 ? -17.342 0.465 25.636 1.00 76.81 110 ILE A C 1
ATOM 902 O O . ILE A 1 110 ? -16.580 0.750 24.718 1.00 76.81 110 ILE A O 1
ATOM 906 N N . THR A 1 111 ? -17.502 1.251 26.702 1.00 73.31 111 THR A N 1
ATOM 907 C CA . THR A 1 111 ? -16.792 2.522 26.898 1.00 73.31 111 THR A CA 1
ATOM 908 C C . THR A 1 111 ? -15.277 2.327 26.914 1.00 73.31 111 THR A C 1
ATOM 910 O O . THR A 1 111 ? -14.552 3.102 26.299 1.00 73.31 111 THR A O 1
ATOM 913 N N . GLU A 1 112 ? -14.784 1.282 27.577 1.00 78.81 112 GLU A N 1
ATOM 914 C CA . GLU A 1 112 ? -13.356 0.965 27.613 1.00 78.81 112 GLU A CA 1
ATOM 915 C C . GLU A 1 112 ? -12.812 0.587 26.227 1.00 78.81 112 GLU A C 1
ATOM 917 O O . GLU A 1 112 ? -11.802 1.143 25.798 1.00 78.81 112 GLU A O 1
ATOM 922 N N . GLU A 1 113 ? -13.518 -0.274 25.484 1.00 76.62 113 GLU A N 1
ATOM 923 C CA . GLU A 1 113 ? -13.157 -0.629 24.103 1.00 76.62 113 GLU A CA 1
ATOM 924 C C . GLU A 1 113 ? -13.156 0.607 23.173 1.00 76.62 113 GLU A C 1
ATOM 926 O O . GLU A 1 113 ? -12.255 0.758 22.346 1.00 76.62 113 GLU A O 1
ATOM 931 N N . LEU A 1 114 ? -14.116 1.528 23.332 1.00 72.88 114 LEU A N 1
ATOM 932 C CA . LEU A 1 114 ? -14.169 2.790 22.577 1.00 72.88 114 LEU A CA 1
ATOM 933 C C . LEU A 1 114 ? -13.005 3.727 22.920 1.00 72.88 114 LEU A C 1
ATOM 935 O O . LEU A 1 114 ? -12.398 4.308 22.020 1.00 72.88 114 LEU A O 1
ATOM 939 N N . ASN A 1 115 ? -12.662 3.855 24.202 1.00 71.56 115 ASN A N 1
ATOM 940 C CA . ASN A 1 115 ? -11.534 4.676 24.641 1.00 71.56 115 ASN A CA 1
ATOM 941 C C . ASN A 1 115 ? -10.200 4.131 24.120 1.00 71.56 115 ASN A C 1
ATOM 943 O O . ASN A 1 115 ? -9.347 4.911 23.704 1.00 71.56 115 ASN A O 1
ATOM 947 N N . GLN A 1 116 ? -10.030 2.807 24.086 1.00 71.75 116 GLN A N 1
ATOM 948 C CA . GLN A 1 116 ? -8.848 2.169 23.500 1.00 71.75 116 GLN A CA 1
ATOM 949 C C . GLN A 1 116 ? -8.748 2.430 21.992 1.00 71.75 116 GLN A C 1
ATOM 951 O O . GLN A 1 116 ? -7.678 2.787 21.504 1.00 71.75 116 GLN A O 1
ATOM 956 N N . LEU A 1 117 ? -9.859 2.321 21.256 1.00 69.31 117 LEU A N 1
ATOM 957 C CA . LEU A 1 117 ? -9.906 2.651 19.825 1.00 69.31 117 LEU A CA 1
ATOM 958 C C . LEU A 1 117 ? -9.587 4.121 19.553 1.00 69.31 117 LEU A C 1
ATOM 960 O O . LEU A 1 117 ? -8.876 4.434 18.597 1.00 69.31 117 LEU A O 1
ATOM 964 N N . ARG A 1 118 ? -10.101 5.026 20.389 1.00 69.38 118 ARG A N 1
ATOM 965 C CA . ARG A 1 118 ? -9.808 6.456 20.294 1.00 69.38 118 ARG A CA 1
ATOM 966 C C . ARG A 1 118 ? -8.330 6.737 20.558 1.00 69.38 118 ARG A C 1
ATOM 968 O O . ARG A 1 118 ? -7.690 7.393 19.744 1.00 69.38 118 ARG A O 1
ATOM 975 N N . ALA A 1 119 ? -7.780 6.179 21.634 1.00 67.44 119 ALA A N 1
ATOM 976 C CA . ALA A 1 119 ? -6.366 6.316 21.974 1.00 67.44 119 ALA A CA 1
ATOM 977 C C . ALA A 1 119 ? -5.447 5.731 20.888 1.00 67.44 119 ALA A C 1
ATOM 979 O O . ALA A 1 119 ? -4.392 6.293 20.604 1.00 67.44 119 ALA A O 1
ATOM 980 N N . PHE A 1 120 ? -5.852 4.631 20.244 1.00 70.25 120 PHE A N 1
ATOM 981 C CA . PHE A 1 120 ? -5.135 4.071 19.102 1.00 70.25 120 PHE A CA 1
ATOM 982 C C . PHE A 1 120 ? -5.125 5.035 17.908 1.00 70.25 120 PHE A C 1
ATOM 984 O O . PHE A 1 120 ? -4.051 5.302 17.375 1.00 70.25 120 PHE A O 1
ATOM 991 N N . ARG A 1 121 ? -6.271 5.619 17.523 1.00 65.81 121 ARG A N 1
ATOM 992 C CA . ARG A 1 121 ? -6.335 6.595 16.416 1.00 65.81 121 ARG A CA 1
ATOM 993 C C . ARG A 1 121 ? -5.592 7.898 16.695 1.00 65.81 121 ARG A C 1
ATOM 995 O O . ARG A 1 121 ? -4.988 8.463 15.794 1.00 65.81 121 ARG A O 1
ATOM 1002 N N . GLU A 1 122 ? -5.628 8.372 17.933 1.00 66.56 122 GLU A N 1
ATOM 1003 C CA . GLU A 1 122 ? -4.893 9.571 18.351 1.00 66.56 122 GLU A CA 1
ATOM 1004 C C . GLU A 1 122 ? -3.384 9.298 18.522 1.00 66.56 122 GLU A C 1
ATOM 1006 O O . GLU A 1 122 ? -2.608 10.222 18.766 1.00 66.56 122 GLU A O 1
ATOM 1011 N N . SER A 1 123 ? -2.935 8.044 18.379 1.00 67.44 123 SER A N 1
ATOM 1012 C CA . SER A 1 123 ? -1.518 7.704 18.466 1.00 67.44 123 SER A CA 1
ATOM 1013 C C . SER A 1 123 ? -0.741 8.170 17.231 1.00 67.44 123 SER A C 1
ATOM 1015 O O . SER A 1 123 ? -1.182 8.028 16.089 1.00 67.44 123 SER A O 1
ATOM 1017 N N . ASN A 1 124 ? 0.487 8.647 17.451 1.00 66.00 124 ASN A N 1
ATOM 1018 C CA . ASN A 1 124 ? 1.402 9.005 16.361 1.00 66.00 124 ASN A CA 1
ATOM 1019 C C . ASN A 1 124 ? 1.650 7.831 15.401 1.00 66.00 124 ASN A C 1
ATOM 1021 O O . ASN A 1 124 ? 1.754 8.038 14.198 1.00 66.00 124 ASN A O 1
ATOM 1025 N N . ALA A 1 125 ? 1.683 6.601 15.924 1.00 65.19 125 ALA A N 1
ATOM 1026 C CA . ALA A 1 125 ? 1.868 5.400 15.118 1.00 65.19 125 ALA A CA 1
ATOM 1027 C C . ALA A 1 125 ? 0.716 5.188 14.122 1.00 65.19 125 ALA A C 1
ATOM 1029 O O . ALA A 1 125 ? 0.965 4.838 12.972 1.00 65.19 125 ALA A O 1
ATOM 1030 N N . PHE A 1 126 ? -0.533 5.438 14.530 1.00 70.62 126 PHE A N 1
ATOM 1031 C CA . PHE A 1 126 ? -1.678 5.366 13.623 1.00 70.62 126 PHE A CA 1
ATOM 1032 C C . PHE A 1 126 ? -1.605 6.441 12.535 1.00 70.62 126 PHE A C 1
ATOM 1034 O O . PHE A 1 126 ? -1.754 6.121 11.361 1.00 70.62 126 PHE A O 1
ATOM 1041 N N . LEU A 1 127 ? -1.307 7.691 12.904 1.00 67.25 127 LEU A N 1
ATOM 1042 C CA . LEU A 1 127 ? -1.179 8.795 11.943 1.00 67.25 127 LEU A CA 1
ATOM 1043 C C . LEU A 1 127 ? -0.066 8.544 10.911 1.00 67.25 127 LEU A C 1
ATOM 1045 O O . LEU A 1 127 ? -0.211 8.892 9.740 1.00 67.25 127 LEU A O 1
ATOM 1049 N N . GLU A 1 128 ? 1.047 7.934 11.324 1.00 68.31 128 GLU A N 1
ATOM 1050 C CA . GLU A 1 128 ? 2.118 7.511 10.415 1.00 68.31 128 GLU A CA 1
ATOM 1051 C C . GLU A 1 128 ? 1.658 6.399 9.462 1.00 68.31 128 GLU A C 1
ATOM 1053 O O . GLU A 1 128 ? 1.911 6.489 8.259 1.00 68.31 128 GLU A O 1
ATOM 1058 N N . MET A 1 129 ? 0.945 5.385 9.968 1.00 73.75 129 MET A N 1
ATOM 1059 C CA . MET A 1 129 ? 0.379 4.310 9.143 1.00 73.75 129 MET A CA 1
ATOM 1060 C C . MET A 1 129 ? -0.661 4.839 8.147 1.00 73.75 129 MET A C 1
ATOM 1062 O O . MET A 1 129 ? -0.640 4.455 6.981 1.00 73.75 129 MET A O 1
ATOM 1066 N N . GLU A 1 130 ? -1.530 5.754 8.574 1.00 71.38 130 GLU A N 1
ATOM 1067 C CA . GLU A 1 130 ? -2.549 6.383 7.730 1.00 71.38 130 GLU A CA 1
ATOM 1068 C C . GLU A 1 130 ? -1.911 7.208 6.602 1.00 71.38 130 GLU A C 1
ATOM 1070 O O . GLU A 1 130 ? -2.274 7.055 5.437 1.00 71.38 130 GLU A O 1
ATOM 1075 N N . ARG A 1 131 ? -0.886 8.016 6.906 1.00 70.69 131 ARG A N 1
ATOM 1076 C CA . ARG A 1 131 ? -0.128 8.760 5.882 1.00 70.69 131 ARG A CA 1
ATOM 1077 C C . ARG A 1 131 ? 0.581 7.838 4.893 1.00 70.69 131 ARG A C 1
ATOM 1079 O O . ARG A 1 131 ? 0.561 8.106 3.690 1.00 70.69 131 ARG A O 1
ATOM 1086 N N . ALA A 1 132 ? 1.209 6.770 5.389 1.00 68.75 132 ALA A N 1
ATOM 1087 C CA . ALA A 1 132 ? 1.866 5.777 4.546 1.00 68.75 132 ALA A CA 1
ATOM 1088 C C . ALA A 1 132 ? 0.853 5.081 3.622 1.00 68.75 132 ALA A C 1
ATOM 1090 O O . ALA A 1 132 ? 1.111 4.936 2.429 1.00 68.75 132 ALA A O 1
ATOM 1091 N N . PHE A 1 133 ? -0.323 4.723 4.148 1.00 76.75 133 PHE A N 1
ATOM 1092 C CA . PHE A 1 133 ? -1.416 4.146 3.370 1.00 76.75 133 PHE A CA 1
ATOM 1093 C C . PHE A 1 133 ? -1.913 5.089 2.272 1.00 76.75 133 PHE A C 1
ATOM 1095 O O . PHE A 1 133 ? -2.014 4.661 1.127 1.00 76.75 133 PHE A O 1
ATOM 1102 N N . ILE A 1 134 ? -2.191 6.358 2.597 1.00 69.56 134 ILE A N 1
ATOM 1103 C CA . ILE A 1 134 ? -2.661 7.357 1.621 1.00 69.56 134 ILE A CA 1
ATOM 1104 C C . ILE A 1 134 ? -1.640 7.501 0.489 1.00 69.56 134 ILE A C 1
ATOM 1106 O O . ILE A 1 134 ? -1.992 7.333 -0.672 1.00 69.56 134 ILE A O 1
ATOM 1110 N N . THR A 1 135 ? -0.364 7.694 0.834 1.00 68.94 135 THR A N 1
ATOM 1111 C CA . THR A 1 135 ? 0.723 7.842 -0.150 1.00 68.94 135 THR A CA 1
ATOM 1112 C C . THR A 1 135 ? 0.814 6.629 -1.079 1.00 68.94 135 THR A C 1
ATOM 1114 O O . THR A 1 135 ? 0.945 6.770 -2.292 1.00 68.94 135 THR A O 1
ATOM 1117 N N . LEU A 1 136 ? 0.738 5.419 -0.518 1.00 72.81 136 LEU A N 1
ATOM 1118 C CA . LEU A 1 136 ? 0.783 4.186 -1.297 1.00 72.81 136 LEU A CA 1
ATOM 1119 C C . LEU A 1 136 ? -0.451 4.036 -2.193 1.00 72.81 136 LEU A C 1
ATOM 1121 O O . LEU A 1 136 ? -0.321 3.649 -3.349 1.00 72.81 136 LEU A O 1
ATOM 1125 N N . ASN A 1 137 ? -1.637 4.338 -1.672 1.00 71.19 137 ASN A N 1
ATOM 1126 C CA . ASN A 1 137 ? -2.886 4.223 -2.412 1.00 71.19 137 ASN A CA 1
ATOM 1127 C C . ASN A 1 137 ? -2.963 5.230 -3.571 1.00 71.19 137 ASN A C 1
ATOM 1129 O O . ASN A 1 137 ? -3.443 4.866 -4.641 1.00 71.19 137 ASN A O 1
ATOM 1133 N N . ASP A 1 138 ? -2.446 6.445 -3.390 1.00 69.06 138 ASP A N 1
ATOM 1134 C CA . ASP A 1 138 ? -2.339 7.440 -4.461 1.00 69.06 138 ASP A CA 1
ATOM 1135 C C . ASP A 1 138 ? -1.402 6.936 -5.574 1.00 69.06 138 ASP A C 1
ATOM 1137 O O . ASP A 1 138 ? -1.793 6.910 -6.740 1.00 69.06 138 ASP A O 1
ATOM 1141 N N . ASN A 1 139 ? -0.225 6.404 -5.215 1.00 66.38 139 ASN A N 1
ATOM 1142 C CA . ASN A 1 139 ? 0.704 5.801 -6.183 1.00 66.38 139 ASN A CA 1
ATOM 1143 C C . ASN A 1 139 ? 0.066 4.626 -6.954 1.00 66.38 139 ASN A C 1
ATOM 1145 O O . ASN A 1 139 ? 0.246 4.502 -8.162 1.00 66.38 139 ASN A O 1
ATOM 1149 N N . ILE A 1 140 ? -0.708 3.774 -6.271 1.00 70.00 140 ILE A N 1
ATOM 1150 C CA . ILE A 1 140 ? -1.431 2.642 -6.880 1.00 70.00 140 ILE A CA 1
ATOM 1151 C C . ILE A 1 140 ? -2.497 3.129 -7.869 1.00 70.00 140 ILE A C 1
ATOM 1153 O O . ILE A 1 140 ? -2.703 2.497 -8.900 1.00 70.00 140 ILE A O 1
ATOM 1157 N N . GLN A 1 141 ? -3.200 4.228 -7.580 1.00 64.12 141 GLN A N 1
ATOM 1158 C CA . GLN A 1 141 ? -4.206 4.768 -8.502 1.00 64.12 141 GLN A CA 1
ATOM 1159 C C . GLN A 1 141 ? -3.588 5.354 -9.777 1.00 64.12 141 GLN A C 1
ATOM 1161 O O . GLN A 1 141 ? -4.240 5.346 -10.823 1.00 64.12 141 GLN A O 1
ATOM 1166 N N . GLU A 1 142 ? -2.350 5.840 -9.699 1.00 60.78 142 GLU A N 1
ATOM 1167 C CA . GLU A 1 142 ? -1.598 6.339 -10.852 1.00 60.78 142 GLU A CA 1
ATOM 1168 C C . GLU A 1 142 ? -0.959 5.211 -11.687 1.00 60.78 142 GLU A C 1
ATOM 1170 O O . GLU A 1 142 ? -0.752 5.381 -12.891 1.00 60.78 142 GLU A O 1
ATOM 1175 N N . ASP A 1 143 ? -0.694 4.043 -11.092 1.00 63.66 143 ASP A N 1
ATOM 1176 C CA . ASP A 1 143 ? -0.082 2.897 -11.771 1.00 63.66 143 ASP A CA 1
ATOM 1177 C C . ASP A 1 143 ? -1.130 2.034 -12.519 1.00 63.66 143 ASP A C 1
ATOM 1179 O O . ASP A 1 143 ? -1.963 1.332 -11.944 1.00 63.66 143 ASP A O 1
ATOM 1183 N N . ALA A 1 144 ? -1.060 2.015 -13.855 1.00 58.28 144 ALA A N 1
ATOM 1184 C CA . ALA A 1 144 ? -2.038 1.342 -14.727 1.00 58.28 144 ALA A CA 1
ATOM 1185 C C . ALA A 1 144 ? -1.997 -0.207 -14.717 1.00 58.28 144 ALA A C 1
ATOM 1187 O O . ALA A 1 144 ? -2.816 -0.850 -15.375 1.00 58.28 144 ALA A O 1
ATOM 1188 N N . PHE A 1 145 ? -1.043 -0.816 -14.013 1.00 66.75 145 PHE A N 1
ATOM 1189 C CA . PHE A 1 145 ? -0.728 -2.254 -14.069 1.00 66.75 145 PHE A CA 1
ATOM 1190 C C . PHE A 1 145 ? -0.959 -2.985 -12.733 1.00 66.75 145 PHE A C 1
ATOM 1192 O O . PHE A 1 145 ? -0.500 -4.110 -12.550 1.00 66.75 145 PHE A O 1
ATOM 1199 N N . VAL A 1 146 ? -1.693 -2.362 -11.807 1.00 67.62 146 VAL A N 1
ATOM 1200 C CA . VAL A 1 146 ? -2.046 -2.931 -10.498 1.00 67.62 146 VAL A CA 1
ATOM 1201 C C . VAL A 1 146 ? -2.918 -4.183 -10.644 1.00 67.62 146 VAL A C 1
ATOM 1203 O O . VAL A 1 146 ? -4.042 -4.128 -11.159 1.00 67.62 146 VAL A O 1
ATOM 1206 N N . ASP A 1 147 ? -2.419 -5.309 -10.129 1.00 71.94 147 ASP A N 1
ATOM 1207 C CA . ASP A 1 147 ? -3.114 -6.595 -10.145 1.00 71.94 147 ASP A CA 1
ATOM 1208 C C . ASP A 1 147 ? -4.112 -6.767 -8.977 1.00 71.94 147 ASP A C 1
ATOM 1210 O O . ASP A 1 147 ? -4.264 -5.919 -8.091 1.00 71.94 147 ASP A O 1
ATOM 1214 N N . GLN A 1 148 ? -4.850 -7.881 -8.988 1.00 74.81 148 GLN A N 1
ATOM 1215 C CA . GLN A 1 148 ? -5.843 -8.195 -7.956 1.00 74.81 148 GLN A CA 1
ATOM 1216 C C . GLN A 1 148 ? -5.212 -8.411 -6.567 1.00 74.81 148 GLN A C 1
ATOM 1218 O O . GLN A 1 148 ? -5.830 -8.075 -5.559 1.00 74.81 148 GLN A O 1
ATOM 1223 N N . THR A 1 149 ? -3.973 -8.902 -6.507 1.00 77.00 149 THR A N 1
ATOM 1224 C CA . THR A 1 149 ? -3.238 -9.163 -5.260 1.00 77.00 149 THR A CA 1
ATOM 1225 C C . THR A 1 149 ? -2.956 -7.863 -4.510 1.00 77.00 149 THR A C 1
ATOM 1227 O O . THR A 1 149 ? -3.172 -7.773 -3.301 1.00 77.00 149 THR A O 1
ATOM 1230 N N . ILE A 1 150 ? -2.521 -6.822 -5.227 1.00 77.75 150 ILE A N 1
ATOM 1231 C CA . ILE A 1 150 ? -2.281 -5.496 -4.643 1.00 77.75 150 ILE A CA 1
ATOM 1232 C C . ILE A 1 150 ? -3.590 -4.898 -4.111 1.00 77.75 150 ILE A C 1
ATOM 1234 O O . ILE A 1 150 ? -3.610 -4.357 -3.005 1.00 77.75 150 ILE A O 1
ATOM 1238 N N . LYS A 1 151 ? -4.705 -5.054 -4.839 1.00 76.25 151 LYS A N 1
ATOM 1239 C CA . LYS A 1 151 ? -6.031 -4.604 -4.372 1.00 76.25 151 LYS A CA 1
ATOM 1240 C C . LYS A 1 151 ? -6.443 -5.297 -3.072 1.00 76.25 151 LYS A C 1
ATOM 1242 O O . LYS A 1 151 ? -6.930 -4.638 -2.156 1.00 76.25 151 LYS A O 1
ATOM 1247 N N . GLU A 1 152 ? -6.211 -6.603 -2.964 1.00 79.94 152 GLU A N 1
ATOM 1248 C CA . GLU A 1 152 ? -6.488 -7.368 -1.743 1.00 79.94 152 GLU A CA 1
ATOM 1249 C C . GLU A 1 152 ? -5.611 -6.925 -0.566 1.00 79.94 152 GLU A C 1
ATOM 1251 O O . GLU A 1 152 ? -6.110 -6.780 0.553 1.00 79.94 152 GLU A O 1
ATOM 1256 N N . HIS A 1 153 ? -4.323 -6.650 -0.795 1.00 82.25 153 HIS A N 1
ATOM 1257 C CA . HIS A 1 153 ? -3.459 -6.104 0.251 1.00 82.25 153 HIS A CA 1
ATOM 1258 C C . HIS A 1 153 ? -3.918 -4.718 0.728 1.00 82.25 153 HIS A C 1
ATOM 1260 O O . HIS A 1 153 ? -3.935 -4.474 1.935 1.00 82.25 153 HIS A O 1
ATOM 1266 N N . VAL A 1 154 ? -4.335 -3.834 -0.186 1.00 77.44 154 VAL A N 1
ATOM 1267 C CA . VAL A 1 154 ? -4.873 -2.501 0.143 1.00 77.44 154 VAL A CA 1
ATOM 1268 C C . VAL A 1 154 ? -6.131 -2.605 1.004 1.00 77.44 154 VAL A C 1
ATOM 1270 O O . VAL A 1 154 ? -6.224 -1.928 2.027 1.00 77.44 154 VAL A O 1
ATOM 1273 N N . GLU A 1 155 ? -7.070 -3.485 0.658 1.00 78.38 155 GLU A N 1
ATOM 1274 C CA . GLU A 1 155 ? -8.270 -3.713 1.474 1.00 78.38 155 GLU A CA 1
ATOM 1275 C C . GLU A 1 155 ? -7.935 -4.282 2.861 1.00 78.38 155 GLU A C 1
ATOM 1277 O O . GLU A 1 155 ? -8.490 -3.845 3.870 1.00 78.38 155 GLU A O 1
ATOM 1282 N N . ASN A 1 156 ? -6.966 -5.195 2.953 1.00 78.75 156 ASN A N 1
ATOM 1283 C CA . ASN A 1 156 ? -6.507 -5.707 4.246 1.00 78.75 156 ASN A CA 1
ATOM 1284 C C . ASN A 1 156 ? -5.809 -4.627 5.094 1.00 78.75 156 ASN A C 1
ATOM 1286 O O . ASN A 1 156 ? -5.971 -4.613 6.314 1.00 78.75 156 ASN A O 1
ATOM 1290 N N . MET A 1 157 ? -5.078 -3.695 4.472 1.00 78.56 157 MET A N 1
ATOM 1291 C CA . MET A 1 157 ? -4.499 -2.536 5.160 1.00 78.56 157 MET A CA 1
ATOM 1292 C C . MET A 1 157 ? -5.574 -1.569 5.674 1.00 78.56 157 MET A C 1
ATOM 1294 O O . MET A 1 157 ? -5.451 -1.099 6.805 1.00 78.56 157 MET A O 1
ATOM 1298 N N . LYS A 1 158 ? -6.653 -1.329 4.910 1.00 76.62 158 LYS A N 1
ATOM 1299 C CA . LYS A 1 158 ? -7.811 -0.547 5.387 1.00 76.62 158 LYS A CA 1
ATOM 1300 C C . LYS A 1 158 ? -8.436 -1.180 6.631 1.00 76.62 158 LYS A C 1
ATOM 1302 O O . LYS A 1 158 ? -8.568 -0.509 7.648 1.00 76.62 158 LYS A O 1
ATOM 1307 N N . ARG A 1 159 ? -8.707 -2.491 6.604 1.00 74.44 159 ARG A N 1
ATOM 1308 C CA . ARG A 1 159 ? -9.238 -3.221 7.775 1.00 74.44 159 ARG A CA 1
ATOM 1309 C C . ARG A 1 159 ? -8.306 -3.152 8.989 1.00 74.44 159 ARG A C 1
ATOM 1311 O O . ARG A 1 159 ? -8.763 -3.035 10.126 1.00 74.44 159 ARG A O 1
ATOM 1318 N N . ALA A 1 160 ? -6.990 -3.200 8.766 1.00 73.94 160 ALA A N 1
ATOM 1319 C CA . ALA A 1 160 ? -6.004 -3.052 9.835 1.00 73.94 160 ALA A CA 1
ATOM 1320 C C . ALA A 1 160 ? -6.030 -1.644 10.463 1.00 73.94 160 ALA A C 1
ATOM 1322 O O . ALA A 1 160 ? -5.958 -1.534 11.689 1.00 73.94 160 ALA A O 1
ATOM 1323 N N . LEU A 1 161 ? -6.191 -0.588 9.653 1.00 70.12 161 LEU A N 1
ATOM 1324 C CA . LEU A 1 161 ? -6.396 0.789 10.130 1.00 70.12 161 LEU A CA 1
ATOM 1325 C C . LEU A 1 161 ? -7.735 0.951 10.869 1.00 70.12 161 LEU A C 1
ATOM 1327 O O . LEU A 1 161 ? -7.817 1.678 11.857 1.00 70.12 161 LEU A O 1
ATOM 1331 N N . ASP A 1 162 ? -8.767 0.213 10.471 1.00 68.69 162 ASP A N 1
ATOM 1332 C CA . ASP A 1 162 ? -10.069 0.235 11.145 1.00 68.69 162 ASP A CA 1
ATOM 1333 C C . ASP A 1 162 ? -10.079 -0.463 12.518 1.00 68.69 162 ASP A C 1
ATOM 1335 O O . ASP A 1 162 ? -11.073 -0.396 13.244 1.00 68.69 162 ASP A O 1
ATOM 1339 N N . GLY A 1 163 ? -8.955 -1.059 12.932 1.00 64.31 163 GLY A N 1
ATOM 1340 C CA . GLY A 1 163 ? -8.780 -1.650 14.259 1.00 64.31 163 GLY A CA 1
ATOM 1341 C C . GLY A 1 163 ? -9.189 -3.121 14.348 1.00 64.31 163 GLY A C 1
ATOM 1342 O O . GLY A 1 163 ? -9.266 -3.658 15.452 1.00 64.31 163 GLY A O 1
ATOM 1343 N N . GLU A 1 164 ? -9.421 -3.791 13.213 1.00 58.91 164 GLU A N 1
ATOM 1344 C CA . GLU A 1 164 ? -9.751 -5.222 13.184 1.00 58.91 164 GLU A CA 1
ATOM 1345 C C . GLU A 1 164 ? -8.519 -6.116 13.409 1.00 58.91 164 GLU A C 1
ATOM 1347 O O . GLU A 1 164 ? -8.678 -7.219 13.923 1.00 58.91 164 GLU A O 1
ATOM 1352 N N . ASN A 1 165 ? -7.304 -5.645 13.074 1.00 55.16 165 ASN A N 1
ATOM 1353 C CA . ASN A 1 165 ? -6.014 -6.305 13.357 1.00 55.16 165 ASN A CA 1
ATOM 1354 C C . ASN A 1 165 ? -4.814 -5.370 13.073 1.00 55.16 165 ASN A C 1
ATOM 1356 O O . ASN A 1 165 ? -4.180 -5.442 12.018 1.00 55.16 165 ASN A O 1
ATOM 1360 N N . SER A 1 166 ? -4.462 -4.492 14.019 1.00 55.12 166 SER A N 1
ATOM 1361 C CA . SER A 1 166 ? -3.374 -3.509 13.840 1.00 55.12 166 SER A CA 1
ATOM 1362 C C . SER A 1 166 ? -1.967 -4.121 13.746 1.00 55.12 166 SER A C 1
ATOM 1364 O O . SER A 1 166 ? -1.048 -3.475 13.241 1.00 55.12 166 SER A O 1
ATOM 1366 N N . SER A 1 167 ? -1.777 -5.372 14.183 1.00 58.59 167 SER A N 1
ATOM 1367 C CA . SER A 1 167 ? -0.461 -6.028 14.239 1.00 58.59 167 SER A CA 1
ATOM 1368 C C . SER A 1 167 ? 0.163 -6.305 12.869 1.00 58.59 167 SER A C 1
ATOM 1370 O O . SER A 1 167 ? 1.375 -6.490 12.791 1.00 58.59 167 SER A O 1
ATOM 1372 N N . ASN A 1 168 ? -0.629 -6.302 11.791 1.00 73.75 168 ASN A N 1
ATOM 1373 C CA . ASN A 1 168 ? -0.174 -6.758 10.474 1.00 73.75 168 ASN A CA 1
ATOM 1374 C C . ASN A 1 168 ? -0.004 -5.629 9.446 1.00 73.75 168 ASN A C 1
ATOM 1376 O O . ASN A 1 168 ? 0.449 -5.906 8.337 1.00 73.75 168 ASN A O 1
ATOM 1380 N N . PHE A 1 169 ? -0.322 -4.367 9.777 1.00 76.69 169 PHE A N 1
ATOM 1381 C CA . PHE A 1 169 ? -0.273 -3.269 8.798 1.00 76.69 169 PHE A CA 1
ATOM 1382 C C . PHE A 1 169 ? 1.121 -3.104 8.187 1.00 76.69 169 PHE A C 1
ATOM 1384 O O . PHE A 1 169 ? 1.258 -3.053 6.972 1.00 76.69 169 PHE A O 1
ATOM 1391 N N . ARG A 1 170 ? 2.173 -3.069 9.015 1.00 73.56 170 ARG A N 1
ATOM 1392 C CA . ARG A 1 170 ? 3.548 -2.845 8.539 1.00 73.56 170 ARG A CA 1
ATOM 1393 C C . ARG A 1 170 ? 4.047 -3.972 7.634 1.00 73.56 170 ARG A C 1
ATOM 1395 O O . ARG A 1 170 ? 4.724 -3.708 6.647 1.00 73.56 170 ARG A O 1
ATOM 1402 N N . GLU A 1 171 ? 3.702 -5.213 7.963 1.00 82.50 171 GLU A N 1
ATOM 1403 C CA . GLU A 1 171 ? 4.046 -6.378 7.147 1.00 82.50 171 GLU A CA 1
ATOM 1404 C C . GLU A 1 171 ? 3.287 -6.363 5.813 1.00 82.50 171 GLU A C 1
ATOM 1406 O O . GLU A 1 171 ? 3.886 -6.574 4.761 1.00 82.50 171 GLU A O 1
ATOM 1411 N N . LEU A 1 172 ? 1.984 -6.062 5.842 1.00 81.69 172 LEU A N 1
ATOM 1412 C CA . LEU A 1 172 ? 1.157 -5.925 4.639 1.00 81.69 172 LEU A CA 1
ATOM 1413 C C . LEU A 1 172 ? 1.631 -4.773 3.750 1.00 81.69 172 LEU A C 1
ATOM 1415 O O . LEU A 1 172 ? 1.727 -4.940 2.536 1.00 81.69 172 LEU A O 1
ATOM 1419 N N . TYR A 1 173 ? 1.980 -3.635 4.348 1.00 79.62 173 TYR A N 1
ATOM 1420 C CA . TYR A 1 173 ? 2.542 -2.487 3.649 1.00 79.62 173 TYR A CA 1
ATOM 1421 C C . TYR A 1 173 ? 3.823 -2.879 2.913 1.00 79.62 173 TYR A C 1
ATOM 1423 O O . TYR A 1 173 ? 3.910 -2.684 1.703 1.00 79.62 173 TYR A O 1
ATOM 1431 N N . GLN A 1 174 ? 4.774 -3.513 3.610 1.00 79.75 174 GLN A N 1
ATOM 1432 C CA . GLN A 1 174 ? 6.029 -3.941 2.994 1.00 79.75 174 GLN A CA 1
ATOM 1433 C C . GLN A 1 174 ? 5.788 -4.940 1.854 1.00 79.75 174 GLN A C 1
ATOM 1435 O O . GLN A 1 174 ? 6.291 -4.732 0.755 1.00 79.75 174 GLN A O 1
ATOM 1440 N N . LYS A 1 175 ? 4.932 -5.953 2.059 1.00 83.75 175 LYS A N 1
ATOM 1441 C CA . LYS A 1 175 ? 4.557 -6.911 1.001 1.00 83.75 175 LYS A CA 1
ATOM 1442 C C . LYS A 1 175 ? 3.929 -6.235 -0.218 1.00 83.75 175 LYS A C 1
ATOM 1444 O O . LYS A 1 175 ? 4.144 -6.682 -1.341 1.00 83.75 175 LYS A O 1
ATOM 1449 N N . THR A 1 176 ? 3.139 -5.183 -0.009 1.00 81.25 176 THR A N 1
ATOM 1450 C CA . THR A 1 176 ? 2.498 -4.438 -1.103 1.00 81.25 176 THR A CA 1
ATOM 1451 C C . THR A 1 176 ? 3.521 -3.636 -1.893 1.00 81.25 176 THR A C 1
ATOM 1453 O O . THR A 1 176 ? 3.514 -3.696 -3.119 1.00 81.25 176 THR A O 1
ATOM 1456 N N . VAL A 1 177 ? 4.427 -2.939 -1.201 1.00 78.31 177 VAL A N 1
ATOM 1457 C CA . VAL A 1 177 ? 5.529 -2.196 -1.825 1.00 78.31 177 VAL A CA 1
ATOM 1458 C C . VAL A 1 177 ? 6.428 -3.135 -2.629 1.00 78.31 177 VAL A C 1
ATOM 1460 O O . VAL A 1 177 ? 6.699 -2.854 -3.793 1.00 78.31 177 VAL A O 1
ATOM 1463 N N . ASP A 1 178 ? 6.823 -4.272 -2.055 1.00 80.25 178 ASP A N 1
ATOM 1464 C CA . ASP A 1 178 ? 7.699 -5.247 -2.716 1.00 80.25 178 ASP A CA 1
ATOM 1465 C C . ASP A 1 178 ? 7.038 -5.863 -3.962 1.00 80.25 178 ASP A C 1
ATOM 1467 O O . ASP A 1 178 ? 7.687 -6.069 -4.988 1.00 80.25 178 ASP A O 1
ATOM 1471 N N . LYS A 1 179 ? 5.727 -6.129 -3.902 1.00 82.00 179 LYS A N 1
ATOM 1472 C CA . LYS A 1 179 ? 4.952 -6.650 -5.037 1.00 82.00 179 LYS A CA 1
ATOM 1473 C C . LYS A 1 179 ? 4.797 -5.615 -6.154 1.00 82.00 179 LYS A C 1
ATOM 1475 O O . LYS A 1 179 ? 5.017 -5.956 -7.311 1.00 82.00 179 LYS A O 1
ATOM 1480 N N . LEU A 1 180 ? 4.480 -4.361 -5.819 1.00 76.25 180 LEU A N 1
ATOM 1481 C CA . LEU A 1 180 ? 4.423 -3.259 -6.790 1.00 76.25 180 LEU A CA 1
ATOM 1482 C C . LEU A 1 180 ? 5.764 -3.056 -7.497 1.00 76.25 180 LEU A C 1
ATOM 1484 O O . LEU A 1 180 ? 5.807 -2.919 -8.718 1.00 76.25 180 LEU A O 1
ATOM 1488 N N . ALA A 1 181 ? 6.848 -3.078 -6.723 1.00 74.25 181 ALA A N 1
ATOM 1489 C CA . ALA A 1 181 ? 8.219 -3.053 -7.213 1.00 74.25 181 ALA A CA 1
ATOM 1490 C C . ALA A 1 181 ? 8.466 -4.172 -8.241 1.00 74.25 181 ALA A C 1
ATOM 1492 O O . ALA A 1 181 ? 8.815 -3.907 -9.391 1.00 74.25 181 ALA A O 1
ATOM 1493 N N . TYR A 1 182 ? 8.184 -5.421 -7.864 1.00 79.62 182 TYR A N 1
ATOM 1494 C CA . TYR A 1 182 ? 8.343 -6.582 -8.740 1.00 79.62 182 TYR A CA 1
ATOM 1495 C C . TYR A 1 182 ? 7.521 -6.490 -10.038 1.00 79.62 182 TYR A C 1
ATOM 1497 O O . TYR A 1 182 ? 8.033 -6.768 -11.129 1.00 79.62 182 TYR A O 1
ATOM 1505 N N . ASP A 1 183 ? 6.253 -6.087 -9.938 1.00 79.56 183 ASP A N 1
ATOM 1506 C CA . ASP A 1 183 ? 5.367 -5.960 -11.096 1.00 79.56 183 ASP A CA 1
ATOM 1507 C C . ASP A 1 183 ? 5.865 -4.866 -12.043 1.00 79.56 183 ASP A C 1
ATOM 1509 O O . ASP A 1 183 ? 5.965 -5.091 -13.252 1.00 79.56 183 ASP A O 1
ATOM 1513 N N . ARG A 1 184 ? 6.293 -3.719 -11.499 1.00 78.19 184 ARG A N 1
ATOM 1514 C CA . ARG A 1 184 ? 6.911 -2.643 -12.280 1.00 78.19 184 ARG A CA 1
ATOM 1515 C C . ARG A 1 184 ? 8.178 -3.127 -12.992 1.00 78.19 184 ARG A C 1
ATOM 1517 O O . ARG A 1 184 ? 8.304 -2.909 -14.198 1.00 78.19 184 ARG A O 1
ATOM 1524 N N . SER A 1 185 ? 9.091 -3.817 -12.305 1.00 82.75 185 SER A N 1
ATOM 1525 C CA . SER A 1 185 ? 10.312 -4.357 -12.927 1.00 82.75 185 SER A CA 1
ATOM 1526 C C . SER A 1 185 ? 10.002 -5.367 -14.038 1.00 82.75 185 SER A C 1
ATOM 1528 O O . SER A 1 185 ? 10.688 -5.378 -15.060 1.00 82.75 185 SER A O 1
ATOM 1530 N N . THR A 1 186 ? 8.934 -6.158 -13.891 1.00 85.31 186 THR A N 1
ATOM 1531 C CA . THR A 1 186 ? 8.466 -7.098 -14.924 1.00 85.31 186 THR A CA 1
ATOM 1532 C C . THR A 1 186 ? 7.971 -6.361 -16.171 1.00 85.31 186 THR A C 1
ATOM 1534 O O . THR A 1 186 ? 8.399 -6.669 -17.283 1.00 85.31 186 THR A O 1
ATOM 1537 N N . VAL A 1 187 ? 7.138 -5.329 -16.000 1.00 84.56 187 VAL A N 1
ATOM 1538 C CA . VAL A 1 187 ? 6.636 -4.493 -17.107 1.00 84.56 187 VAL A CA 1
ATOM 1539 C C . VAL A 1 187 ? 7.789 -3.798 -17.848 1.00 84.56 187 VAL A C 1
ATOM 1541 O O . VAL A 1 187 ? 7.782 -3.719 -19.081 1.00 84.56 187 VAL A O 1
ATOM 1544 N N . ILE A 1 188 ? 8.805 -3.328 -17.117 1.00 85.38 188 ILE A N 1
ATOM 1545 C CA . ILE A 1 188 ? 10.017 -2.733 -17.700 1.00 85.38 188 ILE A CA 1
ATOM 1546 C C . ILE A 1 188 ? 10.823 -3.783 -18.471 1.00 85.38 188 ILE A C 1
ATOM 1548 O O . ILE A 1 188 ? 11.248 -3.518 -19.598 1.00 85.38 188 ILE A O 1
ATOM 1552 N N . ALA A 1 189 ? 11.007 -4.982 -17.909 1.00 88.69 189 ALA A N 1
ATOM 1553 C CA . ALA A 1 189 ? 11.715 -6.072 -18.576 1.00 88.69 189 ALA A CA 1
ATOM 1554 C C . ALA A 1 189 ? 11.034 -6.452 -19.898 1.00 88.69 189 ALA A C 1
ATOM 1556 O O . ALA A 1 189 ? 11.710 -6.628 -20.913 1.00 88.69 189 ALA A O 1
ATOM 1557 N N . ASP A 1 190 ? 9.701 -6.499 -19.915 1.00 89.94 190 ASP A N 1
ATOM 1558 C CA . ASP A 1 190 ? 8.900 -6.729 -21.119 1.00 89.94 190 ASP A CA 1
ATOM 1559 C C . ASP A 1 190 ? 9.115 -5.638 -22.163 1.00 89.94 190 ASP A C 1
ATOM 1561 O O . ASP A 1 190 ? 9.411 -5.942 -23.318 1.00 89.94 190 ASP A O 1
ATOM 1565 N N . ALA A 1 191 ? 9.043 -4.368 -21.757 1.00 89.88 191 ALA A N 1
ATOM 1566 C CA . ALA A 1 191 ? 9.290 -3.245 -22.657 1.00 89.88 191 ALA A CA 1
ATOM 1567 C C . ALA A 1 191 ? 10.704 -3.291 -23.263 1.00 89.88 191 ALA A C 1
ATOM 1569 O O . ALA A 1 191 ? 10.874 -3.018 -24.455 1.00 89.88 191 ALA A O 1
ATOM 1570 N N . ILE A 1 192 ? 11.717 -3.674 -22.479 1.00 90.62 192 ILE A N 1
ATOM 1571 C CA . ILE A 1 192 ? 13.099 -3.819 -22.955 1.00 90.62 192 ILE A CA 1
ATOM 1572 C C . ILE A 1 192 ? 13.207 -4.977 -23.945 1.00 90.62 192 ILE A C 1
ATOM 1574 O O . ILE A 1 192 ? 13.753 -4.786 -25.030 1.00 90.62 192 ILE A O 1
ATOM 1578 N N . ARG A 1 193 ? 12.658 -6.155 -23.620 1.00 93.25 193 ARG A N 1
ATOM 1579 C CA . ARG A 1 193 ? 12.646 -7.317 -24.524 1.00 93.25 193 ARG A CA 1
ATOM 1580 C C . ARG A 1 193 ? 12.023 -6.979 -25.870 1.00 93.25 193 ARG A C 1
ATOM 1582 O O . ARG A 1 193 ? 12.595 -7.279 -26.916 1.00 93.25 193 ARG A O 1
ATOM 1589 N N . GLU A 1 194 ? 10.852 -6.356 -25.840 1.00 93.19 194 GLU A N 1
ATOM 1590 C CA . GLU A 1 194 ? 10.139 -5.974 -27.050 1.00 93.19 194 GLU A CA 1
ATOM 1591 C C . GLU A 1 194 ? 10.936 -4.939 -27.871 1.00 93.19 194 GLU A C 1
ATOM 1593 O O . GLU A 1 194 ? 11.046 -5.068 -29.090 1.00 93.19 194 GLU A O 1
ATOM 1598 N N . THR A 1 195 ? 11.555 -3.956 -27.202 1.00 92.50 195 THR A N 1
ATOM 1599 C CA . THR A 1 195 ? 12.406 -2.943 -27.851 1.00 92.50 195 THR A CA 1
ATOM 1600 C C . THR A 1 195 ? 13.626 -3.576 -28.516 1.00 92.50 195 THR A C 1
ATOM 1602 O O . THR A 1 195 ? 13.910 -3.287 -29.676 1.00 92.50 195 THR A O 1
ATOM 1605 N N . LEU A 1 196 ? 14.336 -4.458 -27.810 1.00 92.44 196 LEU A N 1
ATOM 1606 C CA . LEU A 1 196 ? 15.496 -5.173 -28.342 1.00 92.44 196 LEU A CA 1
ATOM 1607 C C . LEU A 1 196 ? 15.123 -5.981 -29.591 1.00 92.44 196 LEU A C 1
ATOM 1609 O O . LEU A 1 196 ? 15.807 -5.889 -30.610 1.00 92.44 196 LEU A O 1
ATOM 1613 N N . LYS A 1 197 ? 13.996 -6.701 -29.549 1.00 92.56 197 LYS A N 1
ATOM 1614 C CA . LYS A 1 197 ? 13.515 -7.510 -30.676 1.00 92.56 197 LYS A CA 1
ATOM 1615 C C . LYS A 1 197 ? 13.252 -6.668 -31.927 1.00 92.56 197 LYS A C 1
ATOM 1617 O O . LYS A 1 197 ? 13.637 -7.062 -33.022 1.00 92.56 197 LYS A O 1
ATOM 1622 N N . GLU A 1 198 ? 12.631 -5.500 -31.780 1.00 91.38 198 GLU A N 1
ATOM 1623 C CA . GLU A 1 198 ? 12.403 -4.580 -32.905 1.00 91.38 198 GLU A CA 1
ATOM 1624 C C . GLU A 1 198 ? 13.677 -3.939 -33.449 1.00 91.38 198 GLU A C 1
ATOM 1626 O O . GLU A 1 198 ? 13.727 -3.576 -34.621 1.00 91.38 198 GLU A O 1
ATOM 1631 N N . GLN A 1 199 ? 14.707 -3.792 -32.616 1.00 88.94 199 GLN A N 1
ATOM 1632 C CA . GLN A 1 199 ? 16.011 -3.282 -33.041 1.00 88.94 199 GLN A CA 1
ATOM 1633 C C . GLN A 1 199 ? 16.900 -4.350 -33.696 1.00 88.94 199 GLN A C 1
ATOM 1635 O O . GLN A 1 199 ? 18.041 -4.055 -34.064 1.00 88.94 199 GLN A O 1
ATOM 1640 N N . GLY A 1 200 ? 16.379 -5.568 -33.880 1.00 90.50 200 GLY A N 1
ATOM 1641 C CA . GLY A 1 200 ? 17.092 -6.674 -34.514 1.00 90.50 200 GLY A CA 1
ATOM 1642 C C . GLY A 1 200 ? 18.072 -7.386 -33.584 1.00 90.50 200 GLY A C 1
ATOM 1643 O O . GLY A 1 200 ? 18.994 -8.028 -34.071 1.00 90.50 200 GLY A O 1
ATOM 1644 N N . TYR A 1 201 ? 17.904 -7.261 -32.263 1.00 92.56 201 TYR A N 1
ATOM 1645 C CA . TYR A 1 201 ? 18.622 -8.115 -31.322 1.00 92.56 201 TYR A CA 1
ATOM 1646 C C . TYR A 1 201 ? 17.972 -9.502 -31.277 1.00 92.56 201 TYR A C 1
ATOM 1648 O O . TYR A 1 201 ? 16.749 -9.646 -31.204 1.00 92.56 201 TYR A O 1
ATOM 1656 N N . GLU A 1 202 ? 18.817 -10.520 -31.266 1.00 91.31 202 GLU A N 1
ATOM 1657 C CA . GLU A 1 202 ? 18.488 -11.935 -31.189 1.00 91.31 202 GLU A CA 1
ATOM 1658 C C . GLU A 1 202 ? 18.919 -12.511 -29.828 1.00 91.31 202 GLU A C 1
ATOM 1660 O O . GLU A 1 202 ? 19.485 -11.808 -28.985 1.00 91.31 202 GLU A O 1
ATOM 1665 N N . GLU A 1 203 ? 18.591 -13.784 -29.582 1.00 91.44 203 GLU A N 1
ATOM 1666 C CA . GLU A 1 203 ? 18.948 -14.506 -28.347 1.00 91.44 203 GLU A CA 1
ATOM 1667 C C . GLU A 1 203 ? 18.604 -13.740 -27.053 1.00 91.44 203 GLU A C 1
ATOM 1669 O O . GLU A 1 203 ? 19.377 -13.703 -26.095 1.00 91.44 203 GLU A O 1
ATOM 1674 N N . ILE A 1 204 ? 17.428 -13.102 -27.026 1.00 93.31 204 ILE A N 1
ATOM 1675 C CA . ILE A 1 204 ? 17.015 -12.262 -25.900 1.00 93.31 204 ILE A CA 1
ATOM 1676 C C . ILE A 1 204 ? 16.707 -13.136 -24.680 1.00 93.31 204 ILE A C 1
ATOM 1678 O O . ILE A 1 204 ? 15.724 -13.878 -24.650 1.00 93.31 204 ILE A O 1
ATOM 1682 N N . GLN A 1 205 ? 17.535 -13.006 -23.652 1.00 91.44 205 GLN A N 1
ATOM 1683 C CA . GLN A 1 205 ? 17.428 -13.701 -22.376 1.00 91.44 205 GLN A CA 1
ATOM 1684 C C . GLN A 1 205 ? 16.887 -12.762 -21.300 1.00 91.44 205 GLN A C 1
ATOM 1686 O O . GLN A 1 205 ? 17.225 -11.577 -21.251 1.00 91.44 205 GLN A O 1
ATOM 1691 N N . THR A 1 206 ? 16.061 -13.300 -20.404 1.00 91.94 206 THR A N 1
ATOM 1692 C CA . THR A 1 206 ? 15.607 -12.599 -19.200 1.00 91.94 206 THR A CA 1
ATOM 1693 C C . THR A 1 206 ? 15.800 -13.492 -17.992 1.00 91.94 206 THR A C 1
ATOM 1695 O O . THR A 1 206 ? 15.355 -14.638 -17.998 1.00 91.94 206 THR A O 1
ATOM 1698 N N . SER A 1 207 ? 16.464 -12.971 -16.969 1.00 90.50 207 SER A N 1
ATOM 1699 C CA . SER A 1 207 ? 16.708 -13.670 -15.710 1.00 90.50 207 SER A CA 1
ATOM 1700 C C . SER A 1 207 ? 16.446 -12.748 -14.526 1.00 90.50 207 SER A C 1
ATOM 1702 O O . SER A 1 207 ? 16.493 -11.526 -14.655 1.00 90.50 207 SER A O 1
ATOM 1704 N N . ILE A 1 208 ? 16.167 -13.346 -13.372 1.00 87.19 208 ILE A N 1
ATOM 1705 C CA . ILE A 1 208 ? 16.092 -12.648 -12.088 1.00 87.19 208 ILE A CA 1
ATOM 1706 C C . ILE A 1 208 ? 17.334 -13.059 -11.306 1.00 87.19 208 ILE A C 1
ATOM 1708 O O . ILE A 1 208 ? 17.617 -14.248 -11.168 1.00 87.19 208 ILE A O 1
ATOM 1712 N N . GLU A 1 209 ? 18.096 -12.074 -10.862 1.00 82.62 209 GLU A N 1
ATOM 1713 C CA . GLU A 1 209 ? 19.370 -12.243 -10.171 1.00 82.62 209 GLU A CA 1
ATOM 1714 C C . GLU A 1 209 ? 19.179 -12.026 -8.660 1.00 82.62 209 GLU A C 1
ATOM 1716 O O . GLU A 1 209 ? 18.072 -11.729 -8.190 1.00 82.62 209 GLU A O 1
ATOM 1721 N N . GLU A 1 210 ? 20.237 -12.223 -7.870 1.00 68.88 210 GLU A N 1
ATOM 1722 C CA . GLU A 1 210 ? 20.167 -12.042 -6.416 1.00 68.88 210 GLU A CA 1
ATOM 1723 C C . GLU A 1 210 ? 19.610 -10.652 -6.057 1.00 68.88 210 GLU A C 1
ATOM 1725 O O . GLU A 1 210 ? 19.900 -9.662 -6.729 1.00 68.88 210 GLU A O 1
ATOM 1730 N N . HIS A 1 211 ? 18.823 -10.576 -4.978 1.00 69.69 211 HIS A N 1
ATOM 1731 C CA . HIS A 1 211 ? 18.117 -9.364 -4.524 1.00 69.69 211 HIS A CA 1
ATOM 1732 C C . HIS A 1 211 ? 16.939 -8.913 -5.412 1.00 69.69 211 HIS A C 1
ATOM 1734 O O . HIS A 1 211 ? 16.455 -7.794 -5.267 1.00 69.69 211 HIS A O 1
ATOM 1740 N N . GLY A 1 212 ? 16.436 -9.778 -6.302 1.00 70.12 212 GLY A N 1
ATOM 1741 C CA . GLY A 1 212 ? 15.228 -9.499 -7.092 1.00 70.12 212 GLY A CA 1
ATOM 1742 C C . GLY A 1 212 ? 15.463 -8.573 -8.287 1.00 70.12 212 GLY A C 1
ATOM 1743 O O . GLY A 1 212 ? 14.508 -8.073 -8.877 1.00 70.12 212 GLY A O 1
ATOM 1744 N N . ARG A 1 213 ? 16.730 -8.354 -8.655 1.00 81.56 213 ARG A N 1
ATOM 1745 C CA . ARG A 1 213 ? 17.136 -7.547 -9.806 1.00 81.56 213 ARG A CA 1
ATOM 1746 C C . ARG A 1 213 ? 16.861 -8.306 -11.099 1.00 81.56 213 ARG A C 1
ATOM 1748 O O . ARG A 1 213 ? 17.354 -9.418 -11.279 1.00 81.56 213 ARG A O 1
ATOM 1755 N N . PHE A 1 214 ? 16.117 -7.720 -12.026 1.00 86.12 214 PHE A N 1
ATOM 1756 C CA . PHE A 1 214 ? 15.909 -8.330 -13.338 1.00 86.12 214 PHE A CA 1
ATOM 1757 C C . PHE A 1 214 ? 17.090 -8.019 -14.251 1.00 86.12 214 PHE A C 1
ATOM 1759 O O . PHE A 1 214 ? 17.712 -6.961 -14.168 1.00 86.12 214 PHE A O 1
ATOM 1766 N N . LYS A 1 215 ? 17.375 -8.928 -15.173 1.00 90.06 215 LYS A N 1
ATOM 1767 C CA . LYS A 1 215 ? 18.373 -8.752 -16.220 1.00 90.06 215 LYS A CA 1
ATOM 1768 C C . LYS A 1 215 ? 17.769 -9.126 -17.553 1.00 90.06 215 LYS A C 1
ATOM 1770 O O . LYS A 1 215 ? 17.228 -10.220 -17.693 1.00 90.06 215 LYS A O 1
ATOM 1775 N N . VAL A 1 216 ? 17.902 -8.248 -18.536 1.00 91.44 216 VAL A N 1
ATOM 1776 C CA . VAL A 1 216 ? 17.508 -8.514 -19.921 1.00 91.44 216 VAL A CA 1
ATOM 1777 C C . VAL A 1 216 ? 18.734 -8.363 -20.805 1.00 91.44 216 VAL A C 1
ATOM 1779 O O . VAL A 1 216 ? 19.342 -7.302 -20.825 1.00 91.44 216 VAL A O 1
ATOM 1782 N N . ARG A 1 217 ? 19.118 -9.403 -21.539 1.00 92.81 217 ARG A N 1
ATOM 1783 C CA . ARG A 1 217 ? 20.282 -9.375 -22.435 1.00 92.81 217 ARG A CA 1
ATOM 1784 C C . ARG A 1 217 ? 19.864 -9.804 -23.830 1.00 92.81 217 ARG A C 1
ATOM 1786 O O . ARG A 1 217 ? 19.248 -10.850 -23.957 1.00 92.81 217 ARG A O 1
ATOM 1793 N N . GLY A 1 218 ? 20.221 -9.036 -24.853 1.00 92.31 218 GLY A N 1
ATOM 1794 C CA . GLY A 1 218 ? 20.079 -9.429 -26.259 1.00 92.31 218 GLY A CA 1
ATOM 1795 C C . GLY A 1 218 ? 21.399 -9.280 -27.004 1.00 92.31 218 GLY A C 1
ATOM 1796 O O . GLY A 1 218 ? 22.282 -8.550 -26.551 1.00 92.31 218 GLY A O 1
ATOM 1797 N N . PHE A 1 219 ? 21.526 -9.947 -28.148 1.00 89.44 219 PHE A N 1
ATOM 1798 C CA . PHE A 1 219 ? 22.729 -9.924 -28.979 1.00 89.44 219 PHE A CA 1
ATOM 1799 C C . PHE A 1 219 ? 22.423 -9.402 -30.377 1.00 89.44 219 PHE A C 1
ATOM 1801 O O . PHE A 1 219 ? 21.451 -9.814 -30.994 1.00 89.44 219 PHE A O 1
ATOM 1808 N N . LYS A 1 220 ? 23.267 -8.519 -30.899 1.00 87.94 220 LYS A N 1
ATOM 1809 C CA . LYS A 1 220 ? 23.212 -8.064 -32.292 1.00 87.94 220 LYS A CA 1
ATOM 1810 C C . LYS A 1 220 ? 24.628 -8.093 -32.837 1.00 87.94 220 LYS A C 1
ATOM 1812 O O . LYS A 1 220 ? 25.529 -7.578 -32.183 1.00 87.94 220 LYS A O 1
ATOM 1817 N N . ASP A 1 221 ? 24.847 -8.785 -33.952 1.00 84.19 221 ASP A N 1
ATOM 1818 C CA . ASP A 1 221 ? 26.182 -8.988 -34.536 1.00 84.19 221 ASP A CA 1
ATOM 1819 C C . ASP A 1 221 ? 27.218 -9.555 -33.533 1.00 84.19 221 ASP A C 1
ATOM 1821 O O . ASP A 1 221 ? 28.368 -9.124 -33.480 1.00 84.19 221 ASP A O 1
ATOM 1825 N N . ASN A 1 222 ? 26.806 -10.523 -32.699 1.00 80.12 222 ASN A N 1
ATOM 1826 C CA . ASN A 1 222 ? 27.579 -11.101 -31.580 1.00 80.12 222 ASN A CA 1
ATOM 1827 C C . ASN A 1 222 ? 27.944 -10.123 -30.448 1.00 80.12 222 ASN A C 1
ATOM 1829 O O . ASN A 1 222 ? 28.786 -10.435 -29.602 1.00 80.12 222 ASN A O 1
ATOM 1833 N N . LYS A 1 223 ? 27.306 -8.952 -30.388 1.00 81.50 223 LYS A N 1
ATOM 1834 C CA . LYS A 1 223 ? 27.557 -7.943 -29.357 1.00 81.50 223 LYS A CA 1
ATOM 1835 C C . LYS A 1 223 ? 26.389 -7.855 -28.376 1.00 81.50 223 LYS A C 1
ATOM 1837 O O . LYS A 1 223 ? 25.253 -7.631 -28.804 1.00 81.50 223 LYS A O 1
ATOM 1842 N N . PRO A 1 224 ? 26.634 -8.049 -27.067 1.00 86.81 224 PRO A N 1
ATOM 1843 C CA . PRO A 1 224 ? 25.573 -8.033 -26.075 1.00 86.81 224 PRO A CA 1
ATOM 1844 C C . PRO A 1 224 ? 25.170 -6.603 -25.711 1.00 86.81 224 PRO A C 1
ATOM 1846 O O . PRO A 1 224 ? 26.019 -5.769 -25.411 1.00 86.81 224 PRO A O 1
ATOM 1849 N N . LEU A 1 225 ? 23.867 -6.361 -25.618 1.00 86.12 225 LEU A N 1
ATOM 1850 C CA . LEU A 1 225 ? 23.296 -5.243 -24.873 1.00 86.12 225 LEU A CA 1
ATOM 1851 C C . LEU A 1 225 ? 22.559 -5.812 -23.663 1.00 86.12 225 LEU A C 1
ATOM 1853 O O . LEU A 1 225 ? 21.641 -6.620 -23.810 1.00 86.12 225 LEU A O 1
ATOM 1857 N N . THR A 1 226 ? 23.002 -5.435 -22.465 1.00 85.88 226 THR A N 1
ATOM 1858 C CA . THR A 1 226 ? 22.466 -5.956 -21.201 1.00 85.88 226 THR A CA 1
ATOM 1859 C C . THR A 1 226 ? 21.808 -4.835 -20.422 1.00 85.88 226 THR A C 1
ATOM 1861 O O . THR A 1 226 ? 22.450 -3.834 -20.162 1.00 85.88 226 THR A O 1
ATOM 1864 N N . PHE A 1 227 ? 20.568 -5.015 -19.995 1.00 86.38 227 PHE A N 1
ATOM 1865 C CA . PHE A 1 227 ? 19.863 -4.152 -19.060 1.00 86.38 227 PHE A CA 1
ATOM 1866 C C . PHE A 1 227 ? 19.743 -4.839 -17.707 1.00 86.38 227 PHE A C 1
ATOM 1868 O O . PHE A 1 227 ? 19.511 -6.047 -17.640 1.00 86.38 227 PHE A O 1
ATOM 1875 N N . TRP A 1 228 ? 19.847 -4.057 -16.644 1.00 83.38 228 TRP A N 1
ATOM 1876 C CA . TRP A 1 228 ? 19.667 -4.478 -15.266 1.00 83.38 228 TRP A CA 1
ATOM 1877 C C . TRP A 1 228 ? 18.612 -3.608 -14.605 1.00 83.38 228 TRP A C 1
ATOM 1879 O O . TRP A 1 228 ? 18.798 -2.402 -14.539 1.00 83.38 228 TRP A O 1
ATOM 1889 N N . ILE A 1 229 ? 17.531 -4.191 -14.110 1.00 83.31 229 ILE A N 1
ATOM 1890 C CA . ILE A 1 229 ? 16.380 -3.461 -13.579 1.00 83.31 229 ILE A CA 1
ATOM 1891 C C . ILE A 1 229 ? 16.301 -3.742 -12.085 1.00 83.31 229 ILE A C 1
ATOM 1893 O O . ILE A 1 229 ? 16.164 -4.890 -11.657 1.00 83.31 229 ILE A O 1
ATOM 1897 N N . GLU A 1 230 ? 16.418 -2.686 -11.301 1.00 78.00 230 GLU A N 1
ATOM 1898 C CA . GLU A 1 230 ? 16.267 -2.703 -9.859 1.00 78.00 230 GLU A CA 1
ATOM 1899 C C . GLU A 1 230 ? 14.792 -2.913 -9.468 1.00 78.00 230 GLU A C 1
ATOM 1901 O O . GLU A 1 230 ? 13.884 -2.580 -10.243 1.00 78.00 230 GLU A O 1
ATOM 1906 N N . PRO A 1 231 ? 14.515 -3.430 -8.257 1.00 67.44 231 PRO A N 1
ATOM 1907 C CA . PRO A 1 231 ? 13.147 -3.618 -7.771 1.00 67.44 231 PRO A CA 1
ATOM 1908 C C . PRO A 1 231 ? 12.319 -2.325 -7.750 1.00 67.44 231 PRO A C 1
ATOM 1910 O O . PRO A 1 231 ? 11.120 -2.348 -7.974 1.00 67.44 231 PRO A O 1
ATOM 1913 N N . ASN A 1 232 ? 12.935 -1.163 -7.535 1.00 65.75 232 ASN A N 1
ATOM 1914 C CA . ASN A 1 232 ? 12.222 0.120 -7.547 1.00 65.75 232 ASN A CA 1
ATOM 1915 C C . ASN A 1 232 ? 11.840 0.609 -8.966 1.00 65.75 232 ASN A C 1
ATOM 1917 O O . ASN A 1 232 ? 11.198 1.653 -9.105 1.00 65.75 232 ASN A O 1
ATOM 1921 N N . GLY A 1 233 ? 12.210 -0.140 -10.010 1.00 66.38 233 GLY A N 1
ATOM 1922 C CA . GLY A 1 233 ? 11.977 0.196 -11.411 1.00 66.38 233 GLY A CA 1
ATOM 1923 C C . GLY A 1 233 ? 13.061 1.073 -12.040 1.00 66.38 233 GLY A C 1
ATOM 1924 O O . GLY A 1 233 ? 12.983 1.356 -13.236 1.00 66.38 233 GLY A O 1
ATOM 1925 N N . ASP A 1 234 ? 14.088 1.471 -11.287 1.00 72.19 234 ASP A N 1
ATOM 1926 C CA . ASP A 1 234 ? 15.283 2.051 -11.891 1.00 72.19 234 ASP A CA 1
ATOM 1927 C C . ASP A 1 234 ? 16.008 0.9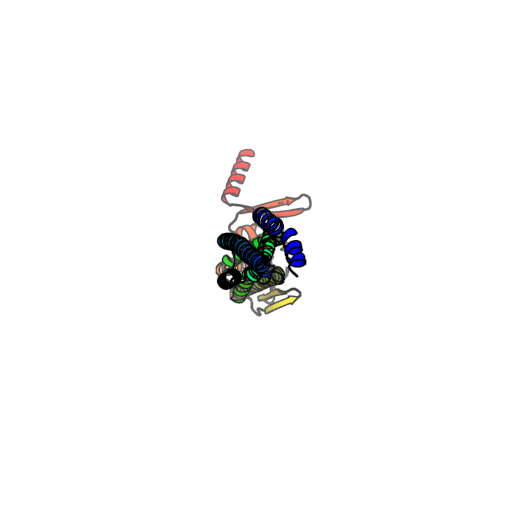73 -12.686 1.00 72.19 234 ASP A C 1
ATOM 1929 O O . ASP A 1 234 ? 15.949 -0.212 -12.364 1.00 72.19 234 ASP A O 1
ATOM 1933 N N . PHE A 1 235 ? 16.711 1.355 -13.744 1.00 72.19 235 PHE A N 1
ATOM 1934 C CA . PHE A 1 235 ? 17.502 0.388 -14.481 1.00 72.19 235 PHE A CA 1
ATOM 1935 C C . PHE A 1 235 ? 18.783 0.985 -15.035 1.00 72.19 235 PHE A C 1
ATOM 1937 O O . PHE A 1 235 ? 18.924 2.189 -15.242 1.00 72.19 235 PHE A O 1
ATOM 1944 N N . ASP A 1 236 ? 19.732 0.093 -15.252 1.00 71.75 236 ASP A N 1
ATOM 1945 C CA . ASP A 1 236 ? 21.046 0.332 -15.807 1.00 71.75 236 ASP A CA 1
ATOM 1946 C C . ASP A 1 236 ? 21.203 -0.473 -17.092 1.00 71.75 236 ASP A C 1
ATOM 1948 O O . ASP A 1 236 ? 20.451 -1.421 -17.334 1.00 71.75 236 ASP A O 1
ATOM 1952 N N . PHE A 1 237 ? 22.191 -0.135 -17.908 1.00 75.50 237 PHE A N 1
ATOM 1953 C CA . PHE A 1 237 ? 22.543 -0.972 -19.042 1.00 75.50 237 PHE A CA 1
ATOM 1954 C C . PHE A 1 237 ? 24.042 -0.955 -19.315 1.00 75.50 237 PHE A C 1
ATOM 1956 O O . PHE A 1 237 ? 24.742 0.008 -19.023 1.00 75.50 237 PHE A O 1
ATOM 1963 N N . ASP A 1 238 ? 24.517 -2.041 -19.904 1.00 73.25 238 ASP A N 1
ATOM 1964 C CA . ASP A 1 238 ? 25.893 -2.248 -20.312 1.00 73.25 238 ASP A CA 1
ATOM 1965 C C . ASP A 1 238 ? 25.932 -2.616 -21.796 1.00 73.25 238 ASP A C 1
ATOM 1967 O O . ASP A 1 238 ? 25.211 -3.513 -22.256 1.00 73.25 238 ASP A O 1
ATOM 1971 N N . PHE A 1 239 ? 26.774 -1.894 -22.530 1.00 72.69 239 PHE A N 1
ATOM 1972 C CA . PHE A 1 239 ? 27.078 -2.127 -23.933 1.00 72.69 239 PHE A CA 1
ATOM 1973 C C . PHE A 1 239 ? 28.602 -2.026 -24.091 1.00 72.69 239 PHE A C 1
ATOM 1975 O O . PHE A 1 239 ? 29.144 -0.942 -23.862 1.00 72.69 239 PHE A O 1
ATOM 1982 N N . PRO A 1 240 ? 29.304 -3.126 -24.420 1.00 66.12 240 PRO A N 1
ATOM 1983 C CA . PRO A 1 240 ? 30.765 -3.161 -24.403 1.00 66.12 240 PRO A CA 1
ATOM 1984 C C . PRO A 1 240 ? 31.403 -2.064 -25.268 1.00 66.12 240 PRO A C 1
ATOM 1986 O O . PRO A 1 240 ? 30.941 -1.800 -26.376 1.00 66.12 240 PRO A O 1
ATOM 1989 N N . GLU A 1 241 ? 32.487 -1.440 -24.789 1.00 56.41 241 GLU A N 1
ATOM 1990 C CA . GLU A 1 241 ? 33.198 -0.361 -25.508 1.00 56.41 241 GLU A CA 1
ATOM 1991 C C . GLU A 1 241 ? 33.778 -0.840 -26.861 1.00 56.41 241 GLU A C 1
ATOM 1993 O O . GLU A 1 241 ? 33.933 -0.048 -27.783 1.00 56.41 241 GLU A O 1
ATOM 1998 N N . ASP A 1 242 ? 34.025 -2.143 -27.024 1.00 59.00 242 ASP A N 1
ATOM 1999 C CA . ASP A 1 242 ? 34.462 -2.781 -28.272 1.00 59.00 242 ASP A CA 1
ATOM 2000 C C . ASP A 1 242 ? 33.292 -3.288 -29.139 1.00 59.00 242 ASP A C 1
ATOM 2002 O O . ASP A 1 242 ? 33.507 -4.004 -30.122 1.00 59.00 242 ASP A O 1
ATOM 2006 N N . ALA A 1 243 ? 32.040 -3.003 -28.765 1.00 56.22 243 ALA A N 1
ATOM 2007 C CA . ALA A 1 243 ? 30.871 -3.535 -29.457 1.00 56.22 243 ALA A CA 1
ATOM 2008 C C . ALA A 1 243 ? 30.727 -2.988 -30.879 1.00 56.22 243 ALA A C 1
ATOM 2010 O O . ALA A 1 243 ? 30.296 -3.706 -31.775 1.00 56.22 243 ALA A O 1
ATOM 2011 N N . LEU A 1 244 ? 31.135 -1.746 -31.119 1.00 56.62 244 LEU A N 1
ATOM 2012 C CA . LEU A 1 244 ? 31.143 -1.151 -32.448 1.00 56.62 244 LEU A CA 1
ATOM 2013 C C . LEU A 1 244 ? 32.492 -0.463 -32.652 1.00 56.62 244 LEU A C 1
ATOM 2015 O O . LEU A 1 244 ? 32.953 0.245 -31.768 1.00 56.62 244 LEU A O 1
ATOM 2019 N N . GLU A 1 245 ? 33.113 -0.653 -33.820 1.00 60.25 245 GLU A N 1
ATOM 2020 C CA . GLU A 1 245 ? 34.440 -0.104 -34.179 1.00 60.25 245 GLU A CA 1
ATOM 2021 C C . GLU A 1 245 ? 34.529 1.443 -34.114 1.00 60.25 245 GLU A C 1
ATOM 2023 O O . GLU A 1 245 ? 35.600 2.012 -34.309 1.00 60.25 245 GLU A O 1
ATOM 2028 N N . ASP A 1 246 ? 33.405 2.127 -33.869 1.00 67.75 246 ASP A N 1
ATOM 2029 C CA . ASP A 1 246 ? 33.237 3.579 -33.858 1.00 67.75 246 ASP A CA 1
ATOM 2030 C C . ASP A 1 246 ? 32.298 4.010 -32.711 1.00 67.75 246 ASP A C 1
ATOM 2032 O O . ASP A 1 246 ? 31.108 3.664 -32.700 1.00 67.75 246 ASP A O 1
ATOM 2036 N N . ASP A 1 247 ? 32.818 4.828 -31.788 1.00 64.62 247 ASP A N 1
ATOM 2037 C CA . ASP A 1 247 ? 32.078 5.455 -30.680 1.00 64.62 247 ASP A CA 1
ATOM 2038 C C . ASP A 1 247 ? 30.797 6.155 -31.157 1.00 64.62 247 ASP A C 1
ATOM 2040 O O . ASP A 1 247 ? 29.773 6.153 -30.470 1.00 64.62 247 ASP A O 1
ATOM 2044 N N . HIS A 1 248 ? 30.812 6.755 -32.353 1.00 69.25 248 HIS A N 1
ATOM 2045 C CA . HIS A 1 248 ? 29.633 7.414 -32.901 1.00 69.25 248 HIS A CA 1
ATOM 2046 C C . HIS A 1 248 ? 28.499 6.421 -33.171 1.00 69.25 248 HIS A C 1
ATOM 2048 O O . HIS A 1 248 ? 27.348 6.701 -32.828 1.00 69.25 248 HIS A O 1
ATOM 2054 N N . LYS A 1 249 ? 28.808 5.249 -33.737 1.00 71.25 249 LYS A N 1
ATOM 2055 C CA . LYS A 1 249 ? 27.816 4.197 -34.007 1.00 71.25 249 LYS A CA 1
ATOM 2056 C C . LYS A 1 249 ? 27.260 3.615 -32.710 1.00 71.25 249 LYS A C 1
ATOM 2058 O O . LYS A 1 249 ? 26.048 3.446 -32.603 1.00 71.25 249 LYS A O 1
ATOM 2063 N N . CYS A 1 250 ? 28.120 3.409 -31.712 1.00 69.44 250 CYS A N 1
ATOM 2064 C CA . CYS A 1 250 ? 27.727 3.004 -30.361 1.00 69.44 250 CYS A CA 1
ATOM 2065 C C . CYS A 1 250 ? 26.687 3.958 -29.758 1.00 69.44 250 CYS A C 1
ATOM 2067 O O . CYS A 1 250 ? 25.600 3.538 -29.352 1.00 69.44 250 CYS A O 1
ATOM 2069 N N . HIS A 1 251 ? 26.950 5.266 -29.805 1.00 71.31 251 HIS A N 1
ATOM 2070 C CA . HIS A 1 251 ? 26.009 6.261 -29.294 1.00 71.31 251 HIS A CA 1
ATOM 2071 C C . HIS A 1 251 ? 24.678 6.291 -30.056 1.00 71.31 251 HIS A C 1
ATOM 2073 O O . HIS A 1 251 ? 23.637 6.500 -29.432 1.00 71.31 251 HIS A O 1
ATOM 2079 N N . GLN A 1 252 ? 24.681 6.104 -31.381 1.00 75.62 252 GLN A N 1
ATOM 2080 C CA . GLN A 1 252 ? 23.445 6.101 -32.175 1.00 75.62 252 GLN A CA 1
ATOM 2081 C C . GLN A 1 252 ? 22.570 4.876 -31.891 1.00 75.62 252 GLN A C 1
ATOM 2083 O O . GLN A 1 252 ? 21.349 5.019 -31.786 1.00 75.62 252 GLN A O 1
ATOM 2088 N N . GLU A 1 253 ? 23.174 3.699 -31.721 1.00 78.06 253 GLU A N 1
ATOM 2089 C CA . GLU A 1 253 ? 22.443 2.466 -31.406 1.00 78.06 253 GLU A CA 1
ATOM 2090 C C . GLU A 1 253 ? 21.734 2.597 -30.052 1.00 78.06 253 GLU A C 1
ATOM 2092 O O . GLU A 1 253 ? 20.508 2.500 -29.966 1.00 78.06 253 GLU A O 1
ATOM 2097 N N . ILE A 1 254 ? 22.483 2.955 -29.004 1.00 77.50 254 ILE A N 1
ATOM 2098 C CA . ILE A 1 254 ? 21.943 3.152 -27.651 1.00 77.50 254 ILE A CA 1
ATOM 2099 C C . ILE A 1 254 ? 20.849 4.219 -27.648 1.00 77.50 254 ILE A C 1
ATOM 2101 O O . ILE A 1 254 ? 19.797 4.044 -27.034 1.00 77.50 254 ILE A O 1
ATOM 2105 N N . LYS A 1 255 ? 21.069 5.331 -28.355 1.00 77.44 255 LYS A N 1
ATOM 2106 C CA . LYS A 1 255 ? 20.076 6.402 -28.476 1.00 77.44 255 LYS A CA 1
ATOM 2107 C C . LYS A 1 255 ? 18.772 5.891 -29.081 1.00 77.44 255 LYS A C 1
ATOM 2109 O O . LYS A 1 255 ? 17.702 6.260 -28.599 1.00 77.44 255 LYS A O 1
ATOM 2114 N N . THR A 1 256 ? 18.850 5.070 -30.122 1.00 82.38 256 THR A N 1
ATOM 2115 C CA . THR A 1 256 ? 17.671 4.518 -30.799 1.00 82.38 256 THR A CA 1
ATOM 2116 C C . THR A 1 256 ? 16.920 3.557 -29.881 1.00 82.38 256 THR A C 1
ATOM 2118 O O . THR A 1 256 ? 15.710 3.709 -29.703 1.00 82.38 256 THR A O 1
ATOM 2121 N N . VAL A 1 257 ? 17.641 2.661 -29.198 1.00 85.12 257 VAL A N 1
ATOM 2122 C CA . VAL A 1 257 ? 17.064 1.753 -28.195 1.00 85.12 257 VAL A CA 1
ATOM 2123 C C . VAL A 1 257 ? 16.363 2.540 -27.084 1.00 85.12 257 VAL A C 1
ATOM 2125 O O . VAL A 1 257 ? 15.195 2.285 -26.803 1.00 85.12 257 VAL A O 1
ATOM 2128 N N . LEU A 1 258 ? 17.016 3.544 -26.486 1.00 82.62 258 LEU A N 1
ATOM 2129 C CA . LEU A 1 258 ? 16.429 4.335 -25.396 1.00 82.62 258 LEU A CA 1
ATOM 2130 C C . LEU A 1 258 ? 15.209 5.155 -25.841 1.00 82.62 258 LEU A C 1
ATOM 2132 O O . LEU A 1 258 ? 14.260 5.304 -25.069 1.00 82.62 258 LEU A O 1
ATOM 2136 N N . LYS A 1 259 ? 15.197 5.676 -27.076 1.00 82.00 259 LYS A N 1
ATOM 2137 C CA . LYS A 1 259 ? 14.027 6.378 -27.630 1.00 82.00 259 LYS A CA 1
ATOM 2138 C C . LYS A 1 259 ? 12.827 5.450 -27.777 1.00 82.00 259 LYS A C 1
ATOM 2140 O O . LYS A 1 259 ? 11.734 5.810 -27.345 1.00 82.00 259 LYS A O 1
ATOM 2145 N N . ASN A 1 260 ? 13.034 4.264 -28.337 1.00 86.31 260 ASN A N 1
ATOM 2146 C CA . ASN A 1 260 ? 11.959 3.295 -28.538 1.00 86.31 260 ASN A CA 1
ATOM 2147 C C . ASN A 1 260 ? 11.476 2.722 -27.202 1.00 86.31 260 ASN A C 1
ATOM 2149 O O . ASN A 1 260 ? 10.271 2.633 -26.969 1.00 86.31 260 ASN A O 1
ATOM 2153 N N . LEU A 1 261 ? 12.398 2.473 -26.270 1.00 86.56 261 LEU A N 1
ATOM 2154 C CA . LEU A 1 261 ? 12.061 2.067 -24.912 1.00 86.56 261 LEU A CA 1
ATOM 2155 C C . LEU A 1 261 ? 11.222 3.128 -24.189 1.00 86.56 261 LEU A C 1
ATOM 2157 O O . LEU A 1 261 ? 10.235 2.785 -23.546 1.00 86.56 261 LEU A O 1
ATOM 2161 N N . LYS A 1 262 ? 11.551 4.422 -24.328 1.00 83.00 262 LYS A N 1
ATOM 2162 C CA . LYS A 1 262 ? 10.742 5.519 -23.765 1.00 83.00 262 LYS A CA 1
ATOM 2163 C C . LYS A 1 262 ? 9.300 5.481 -24.279 1.00 83.00 262 LYS A C 1
ATOM 2165 O O . LYS A 1 262 ? 8.379 5.690 -23.494 1.00 83.00 262 LYS A O 1
ATOM 2170 N N . ILE A 1 263 ? 9.109 5.246 -25.579 1.00 83.12 263 ILE A N 1
ATOM 2171 C CA . ILE A 1 263 ? 7.777 5.156 -26.194 1.00 83.12 263 ILE A CA 1
ATOM 2172 C C . ILE A 1 263 ? 7.008 3.981 -25.584 1.00 83.12 263 ILE A C 1
ATOM 2174 O O . ILE A 1 263 ? 5.913 4.187 -25.067 1.00 83.12 263 ILE A O 1
ATOM 2178 N N . ARG A 1 264 ? 7.616 2.791 -25.534 1.00 85.00 264 ARG A N 1
ATOM 2179 C CA . ARG A 1 264 ? 6.976 1.598 -24.962 1.00 85.00 264 ARG A CA 1
ATOM 2180 C C . ARG A 1 264 ? 6.647 1.727 -23.485 1.00 85.00 264 ARG A C 1
ATOM 2182 O O . ARG A 1 264 ? 5.569 1.330 -23.058 1.00 85.00 264 ARG A O 1
ATOM 2189 N N . LEU A 1 265 ? 7.563 2.279 -22.692 1.00 82.75 265 LEU A N 1
ATOM 2190 C CA . LEU A 1 265 ? 7.305 2.518 -21.275 1.00 82.75 265 LEU A CA 1
ATOM 2191 C C . LEU A 1 265 ? 6.113 3.459 -21.114 1.00 82.75 265 LEU A C 1
ATOM 2193 O O . LEU A 1 265 ? 5.214 3.151 -20.339 1.00 82.75 265 LEU A O 1
ATOM 2197 N N . LYS A 1 266 ? 6.036 4.526 -21.920 1.00 81.00 266 LYS A N 1
ATOM 2198 C CA . LYS A 1 266 ? 4.896 5.448 -21.908 1.00 81.00 266 LYS A CA 1
ATOM 2199 C C . LYS A 1 266 ? 3.581 4.758 -22.287 1.00 81.00 266 LYS A C 1
ATOM 2201 O O . LYS A 1 266 ? 2.566 5.028 -21.653 1.00 81.00 266 LYS A O 1
ATOM 2206 N N . GLU A 1 267 ? 3.585 3.872 -23.282 1.00 81.31 267 GLU A N 1
ATOM 2207 C CA . GLU A 1 267 ? 2.414 3.057 -23.654 1.00 81.31 267 GLU A CA 1
ATOM 2208 C C . GLU A 1 267 ? 1.968 2.125 -22.519 1.00 81.31 267 GLU A C 1
ATOM 2210 O O . GLU A 1 267 ? 0.774 1.886 -22.353 1.00 81.31 267 GLU A O 1
ATOM 2215 N N . LYS A 1 268 ? 2.914 1.651 -21.702 1.00 77.00 268 LYS A N 1
ATOM 2216 C CA . LYS A 1 268 ? 2.661 0.843 -20.500 1.00 77.00 268 LYS A CA 1
ATOM 2217 C C . LYS A 1 268 ? 2.427 1.691 -19.233 1.00 77.00 268 LYS A C 1
ATOM 2219 O O . LYS A 1 268 ? 2.399 1.145 -18.135 1.00 77.00 268 LYS A O 1
ATOM 2224 N N . GLY A 1 269 ? 2.257 3.012 -19.364 1.00 69.69 269 GLY A N 1
ATOM 2225 C CA . GLY A 1 269 ? 1.979 3.926 -18.246 1.00 69.69 269 GLY A CA 1
ATOM 2226 C C . GLY A 1 269 ? 3.189 4.282 -17.373 1.00 69.69 269 GLY A C 1
ATOM 2227 O O . GLY A 1 269 ? 3.028 4.908 -16.333 1.00 69.69 269 GLY A O 1
ATOM 2228 N N . LEU A 1 270 ? 4.403 3.920 -17.788 1.00 75.06 270 LEU A N 1
ATOM 2229 C CA . LEU A 1 270 ? 5.651 4.174 -17.070 1.00 75.06 270 LEU A CA 1
ATOM 2230 C C . LEU A 1 270 ? 6.447 5.330 -17.691 1.00 75.06 270 LEU A C 1
ATOM 2232 O O . LEU A 1 270 ? 6.366 5.614 -18.888 1.00 75.06 270 LEU A O 1
ATOM 2236 N N . GLN A 1 271 ? 7.275 5.987 -16.878 1.00 71.19 271 GLN A N 1
ATOM 2237 C CA . GLN A 1 271 ? 8.204 7.019 -17.341 1.00 71.19 271 GLN A CA 1
ATOM 2238 C C . GLN A 1 271 ? 9.653 6.547 -17.242 1.00 71.19 271 GLN A C 1
ATOM 2240 O O . GLN A 1 271 ? 10.062 5.928 -16.267 1.00 71.19 271 GLN A O 1
ATOM 2245 N N . LEU A 1 272 ? 10.446 6.887 -18.259 1.00 67.50 272 LEU A N 1
ATOM 2246 C CA . LEU A 1 272 ? 11.878 6.613 -18.292 1.00 67.50 272 LEU A CA 1
ATOM 2247 C C . LEU A 1 272 ? 12.673 7.750 -17.633 1.00 67.50 272 LEU A C 1
ATOM 2249 O O . LEU A 1 272 ? 12.659 8.875 -18.141 1.00 67.50 272 LEU A O 1
ATOM 2253 N N . ASN A 1 273 ? 13.448 7.457 -16.584 1.00 66.06 273 ASN A N 1
ATOM 2254 C CA . ASN A 1 273 ? 14.391 8.417 -15.999 1.00 66.06 273 ASN A CA 1
ATOM 2255 C C . ASN A 1 273 ? 15.740 8.428 -16.753 1.00 66.06 273 ASN A C 1
ATOM 2257 O O . ASN A 1 273 ? 16.732 7.815 -16.364 1.00 66.06 273 ASN A O 1
ATOM 2261 N N . VAL A 1 274 ? 15.779 9.156 -17.870 1.00 59.03 274 VAL A N 1
ATOM 2262 C CA . VAL A 1 274 ? 16.920 9.204 -18.811 1.00 59.03 274 VAL A CA 1
ATOM 2263 C C . VAL A 1 274 ? 18.189 9.834 -18.205 1.00 59.03 274 VAL A C 1
ATOM 2265 O O . VAL A 1 274 ? 19.306 9.534 -18.633 1.00 59.03 274 VAL A O 1
ATOM 2268 N N . ILE A 1 275 ? 18.045 10.729 -17.222 1.00 56.94 275 ILE A N 1
ATOM 2269 C CA . ILE A 1 275 ? 19.169 11.495 -16.651 1.00 56.94 275 ILE A CA 1
ATOM 2270 C C . ILE A 1 275 ? 20.099 10.583 -15.848 1.00 56.94 275 ILE A C 1
ATOM 2272 O O . ILE A 1 275 ? 21.317 10.736 -15.900 1.00 56.94 275 ILE A O 1
ATOM 2276 N N . GLU A 1 276 ? 19.535 9.637 -15.108 1.00 58.44 276 GLU A N 1
ATOM 2277 C CA . GLU A 1 276 ? 20.299 8.728 -14.257 1.00 58.44 276 GLU A CA 1
ATOM 2278 C C . GLU A 1 276 ? 21.062 7.689 -15.081 1.00 58.44 276 GLU A C 1
ATOM 2280 O O . GLU A 1 276 ? 22.268 7.508 -14.908 1.00 58.44 276 GLU A O 1
ATOM 2285 N N . ILE A 1 277 ? 20.380 7.132 -16.079 1.00 56.72 277 ILE A N 1
ATOM 2286 C CA . ILE A 1 277 ? 20.921 6.188 -17.056 1.00 56.72 277 ILE A CA 1
ATOM 2287 C C . ILE A 1 277 ? 22.134 6.776 -17.793 1.00 56.72 277 ILE A C 1
ATOM 2289 O O . ILE A 1 277 ? 23.182 6.148 -17.931 1.00 56.72 277 ILE A O 1
ATOM 2293 N N . THR A 1 278 ? 22.025 8.022 -18.247 1.00 56.59 278 THR A N 1
ATOM 2294 C CA . THR A 1 278 ? 23.088 8.648 -19.041 1.00 56.59 278 THR A CA 1
ATOM 2295 C C . THR A 1 278 ? 24.294 9.107 -18.214 1.00 56.59 278 THR A C 1
ATOM 2297 O O . THR A 1 278 ? 25.385 9.205 -18.769 1.00 56.59 278 THR A O 1
ATOM 2300 N N . ARG A 1 279 ? 24.155 9.336 -16.897 1.00 53.44 279 ARG A N 1
ATOM 2301 C CA . ARG A 1 279 ? 25.288 9.657 -16.000 1.00 53.44 279 ARG A CA 1
ATOM 2302 C C . ARG A 1 279 ? 26.231 8.476 -15.766 1.00 53.44 279 ARG A C 1
ATOM 2304 O O . ARG A 1 279 ? 27.416 8.703 -15.532 1.00 53.44 279 ARG A O 1
ATOM 2311 N N . LYS A 1 280 ? 25.715 7.245 -15.801 1.00 52.03 280 LYS A N 1
ATOM 2312 C CA . LYS A 1 280 ? 26.512 6.021 -15.608 1.00 52.03 280 LYS A CA 1
ATOM 2313 C C . LYS A 1 280 ? 27.364 5.674 -16.823 1.00 52.03 280 LYS A C 1
ATOM 2315 O O . LYS A 1 280 ? 28.429 5.075 -16.691 1.00 52.03 280 LYS A O 1
ATOM 2320 N N . PHE A 1 281 ? 26.946 6.125 -17.998 1.00 52.41 281 PHE A N 1
ATOM 2321 C CA . PHE A 1 281 ? 27.757 6.030 -19.193 1.00 52.41 281 PHE A CA 1
ATOM 2322 C C . PHE A 1 281 ? 28.925 7.016 -19.094 1.00 52.41 281 PHE A C 1
ATOM 2324 O O . PHE A 1 281 ? 28.744 8.200 -18.803 1.00 52.41 281 PHE A O 1
ATOM 2331 N N . ARG A 1 282 ? 30.144 6.574 -19.408 1.00 49.72 282 ARG A N 1
ATOM 2332 C CA . ARG A 1 282 ? 31.338 7.435 -19.506 1.00 49.72 282 ARG A CA 1
ATOM 2333 C C . ARG A 1 282 ? 31.265 8.455 -20.671 1.00 49.72 282 ARG A C 1
ATOM 2335 O O . ARG A 1 282 ? 32.297 8.913 -21.151 1.00 49.72 282 ARG A O 1
ATOM 2342 N N . LEU A 1 283 ? 30.070 8.893 -21.099 1.00 49.69 283 LEU A N 1
ATOM 2343 C CA . LEU A 1 283 ? 29.806 9.882 -22.160 1.00 49.69 283 LEU A CA 1
ATOM 2344 C C . LEU A 1 283 ? 30.138 11.315 -21.729 1.00 49.69 283 LEU A C 1
ATOM 2346 O O . LEU A 1 283 ? 29.352 12.230 -21.981 1.00 49.69 283 LEU A O 1
ATOM 2350 N N . LYS A 1 284 ? 31.290 11.577 -21.105 1.00 50.09 284 LYS A N 1
ATOM 2351 C CA . LYS A 1 284 ? 31.622 12.903 -20.539 1.00 50.09 284 LYS A CA 1
ATOM 2352 C C . LYS A 1 284 ? 31.456 14.089 -21.514 1.00 50.09 284 LYS A C 1
ATOM 2354 O O . LYS A 1 284 ? 31.404 15.227 -21.058 1.00 50.09 284 LYS A O 1
ATOM 2359 N N . LYS A 1 285 ? 31.382 13.851 -22.833 1.00 49.41 285 LYS A N 1
ATOM 2360 C CA . LYS A 1 285 ? 31.052 14.854 -23.864 1.00 49.41 285 LYS A CA 1
ATOM 2361 C C . LYS A 1 285 ? 29.686 14.683 -24.557 1.00 49.41 285 LYS A C 1
ATOM 2363 O O . LYS A 1 285 ? 29.231 15.645 -25.164 1.00 49.41 285 LYS A O 1
ATOM 2368 N N . ALA A 1 286 ? 29.025 13.524 -24.474 1.00 57.09 286 ALA A N 1
ATOM 2369 C CA . ALA A 1 286 ? 27.794 13.229 -25.223 1.00 57.09 286 ALA A CA 1
ATOM 2370 C C . ALA A 1 286 ? 26.528 13.088 -24.354 1.00 57.09 286 ALA A C 1
ATOM 2372 O O . ALA A 1 286 ? 25.433 13.127 -24.914 1.00 57.09 286 ALA A O 1
ATOM 2373 N N . VAL A 1 287 ? 26.635 13.011 -23.011 1.00 58.75 287 VAL A N 1
ATOM 2374 C CA . VAL A 1 287 ? 25.458 12.866 -22.123 1.00 58.75 287 VAL A CA 1
ATOM 2375 C C . VAL A 1 287 ? 24.424 13.953 -22.390 1.00 58.75 287 VAL A C 1
ATOM 2377 O O . VAL A 1 287 ? 23.253 13.658 -22.598 1.00 58.75 287 VAL A O 1
ATOM 2380 N N . LYS A 1 288 ? 24.851 15.219 -22.410 1.00 62.09 288 LYS A N 1
ATOM 2381 C CA . LYS A 1 288 ? 23.939 16.351 -22.577 1.00 62.09 288 LYS A CA 1
ATOM 2382 C C . LYS A 1 288 ? 23.119 16.240 -23.864 1.00 62.09 288 LYS A C 1
ATOM 2384 O O . LYS A 1 288 ? 21.909 16.413 -23.818 1.00 62.09 288 LYS A O 1
ATOM 2389 N N . GLN A 1 289 ? 23.769 15.917 -24.982 1.00 61.84 289 GLN A N 1
ATOM 2390 C CA . GLN A 1 289 ? 23.110 15.780 -26.282 1.00 61.84 289 GLN A CA 1
ATOM 2391 C C . GLN A 1 289 ? 22.140 14.591 -26.293 1.00 61.84 289 GLN A C 1
ATOM 2393 O O . GLN A 1 289 ? 21.017 14.719 -26.765 1.00 61.84 289 GLN A O 1
ATOM 2398 N N . VAL A 1 290 ? 22.544 13.451 -25.724 1.00 62.16 290 VAL A N 1
ATOM 2399 C CA . VAL A 1 290 ? 21.696 12.254 -25.621 1.00 62.16 290 VAL A CA 1
ATOM 2400 C C . VAL A 1 290 ? 20.461 12.531 -24.757 1.00 62.16 290 VAL A C 1
ATOM 2402 O O . VAL A 1 290 ? 19.350 12.192 -25.156 1.00 62.16 290 VAL A O 1
ATOM 2405 N N . VAL A 1 291 ? 20.618 13.212 -23.617 1.00 64.69 291 VAL A N 1
ATOM 2406 C CA . VAL A 1 291 ? 19.493 13.587 -22.746 1.00 64.69 291 VAL A CA 1
ATOM 2407 C C . VAL A 1 291 ? 18.578 14.605 -23.428 1.00 64.69 291 VAL A C 1
ATOM 2409 O O . VAL A 1 291 ? 17.366 14.404 -23.411 1.00 64.69 291 VAL A O 1
ATOM 2412 N N . GLU A 1 292 ? 19.112 15.661 -24.055 1.00 66.12 292 GLU A N 1
ATOM 2413 C CA . GLU A 1 292 ? 18.303 16.662 -24.780 1.00 66.12 292 GLU A CA 1
ATOM 2414 C C . GLU A 1 292 ? 17.493 16.018 -25.920 1.00 66.12 292 GLU A C 1
ATOM 2416 O O . GLU A 1 292 ? 16.318 16.340 -26.104 1.00 66.12 292 GLU A O 1
ATOM 2421 N N . ASP A 1 293 ? 18.085 15.053 -26.629 1.00 65.88 293 ASP A N 1
ATOM 2422 C CA . ASP A 1 293 ? 17.464 14.379 -27.773 1.00 65.88 293 ASP A CA 1
ATOM 2423 C C . ASP A 1 293 ? 16.424 13.314 -27.386 1.00 65.88 293 ASP A C 1
ATOM 2425 O O . ASP A 1 293 ? 15.605 12.940 -28.230 1.00 65.88 293 ASP A O 1
ATOM 2429 N N . ILE A 1 294 ? 16.482 12.769 -26.164 1.00 65.00 294 ILE A N 1
ATOM 2430 C CA . ILE A 1 294 ? 15.523 11.770 -25.659 1.00 65.00 294 ILE A CA 1
ATOM 2431 C C . ILE A 1 294 ? 14.418 12.440 -24.835 1.00 65.00 294 ILE A C 1
ATOM 2433 O O . ILE A 1 294 ? 13.267 12.014 -24.898 1.00 65.00 294 ILE A O 1
ATOM 2437 N N . THR A 1 295 ? 14.733 13.459 -24.031 1.00 60.53 295 THR A N 1
ATOM 2438 C CA . THR A 1 295 ? 13.768 14.081 -23.104 1.00 60.53 295 THR A CA 1
ATOM 2439 C C . THR A 1 295 ? 12.912 15.165 -23.752 1.00 60.53 295 THR A C 1
ATOM 2441 O O . THR A 1 295 ? 11.910 15.552 -23.161 1.00 60.53 295 THR A O 1
ATOM 2444 N N . ASP A 1 296 ? 13.288 15.658 -24.937 1.00 62.38 296 ASP A N 1
ATOM 2445 C CA . ASP A 1 296 ? 12.736 16.870 -25.558 1.00 62.38 296 ASP A CA 1
ATOM 2446 C C . ASP A 1 296 ? 12.824 18.123 -24.665 1.00 62.38 296 ASP A C 1
ATOM 2448 O O . ASP A 1 296 ? 12.293 19.178 -25.021 1.00 62.38 296 ASP A O 1
ATOM 2452 N N . GLN A 1 297 ? 13.546 18.046 -23.545 1.00 58.56 297 GLN A N 1
ATOM 2453 C CA . GLN A 1 297 ? 13.828 19.141 -22.628 1.00 58.56 297 GLN A CA 1
ATOM 2454 C C . GLN A 1 297 ? 15.236 19.670 -22.886 1.00 58.56 297 GLN A C 1
ATOM 2456 O O . GLN A 1 297 ? 16.121 18.970 -23.372 1.00 58.56 297 GLN A O 1
ATOM 2461 N N . ALA A 1 298 ? 15.446 20.947 -22.592 1.00 58.66 298 ALA A N 1
ATOM 2462 C CA . ALA A 1 298 ? 16.783 21.511 -22.597 1.00 58.66 298 ALA A CA 1
ATOM 2463 C C . ALA A 1 298 ? 17.545 21.003 -21.367 1.00 58.66 298 ALA A C 1
ATOM 2465 O O . ALA A 1 298 ? 16.941 20.703 -20.345 1.00 58.66 298 ALA A O 1
ATOM 2466 N N . VAL A 1 299 ? 18.869 20.923 -21.430 1.00 63.75 299 VAL A N 1
ATOM 2467 C CA . VAL A 1 299 ? 19.678 20.423 -20.317 1.00 63.75 299 VAL A CA 1
ATOM 2468 C C . VAL A 1 299 ? 20.735 21.454 -19.935 1.00 63.75 299 VAL A C 1
ATOM 2470 O O . VAL A 1 299 ? 21.369 22.091 -20.785 1.00 63.75 299 VAL A O 1
ATOM 2473 N N . GLU A 1 300 ? 20.920 21.639 -18.634 1.00 64.38 300 GLU A N 1
ATOM 2474 C CA . GLU A 1 300 ? 21.996 22.433 -18.049 1.00 64.38 300 GLU A CA 1
ATOM 2475 C C . GLU A 1 300 ? 23.034 21.478 -17.447 1.00 64.38 300 GLU A C 1
ATOM 2477 O O . GLU A 1 300 ? 22.689 20.555 -16.707 1.00 64.38 300 GLU A O 1
ATOM 2482 N N . GLU A 1 301 ? 24.300 21.677 -17.821 1.00 64.75 301 GLU A N 1
ATOM 2483 C CA . GLU A 1 301 ? 25.444 20.940 -17.279 1.00 64.75 301 GLU A CA 1
ATOM 2484 C C . GLU A 1 301 ? 26.209 21.890 -16.361 1.00 64.75 301 GLU A C 1
ATOM 2486 O O . GLU A 1 301 ? 26.640 22.961 -16.799 1.00 64.75 301 GLU A O 1
ATOM 2491 N N . THR A 1 302 ? 26.387 21.493 -15.107 1.00 60.78 302 THR A N 1
ATOM 2492 C CA . THR A 1 302 ? 27.203 22.210 -14.130 1.00 60.78 302 THR A CA 1
ATOM 2493 C C . THR A 1 302 ? 28.367 21.316 -13.736 1.00 60.78 302 THR A C 1
ATOM 2495 O O . THR A 1 302 ? 28.151 20.206 -13.252 1.00 60.78 302 THR A O 1
ATOM 2498 N N . ARG A 1 303 ? 29.599 21.786 -13.938 1.00 52.59 303 ARG A N 1
ATOM 2499 C CA . ARG A 1 303 ? 30.803 21.120 -13.429 1.00 52.59 303 ARG A CA 1
ATOM 2500 C C . ARG A 1 303 ? 31.221 21.767 -12.124 1.00 52.59 303 ARG A C 1
ATOM 2502 O O . ARG A 1 303 ? 31.423 22.978 -12.096 1.00 52.59 303 ARG A O 1
ATOM 2509 N N . SER A 1 304 ? 31.332 20.973 -11.070 1.00 52.44 304 SER A N 1
ATOM 2510 C CA . SER A 1 304 ? 31.975 21.393 -9.828 1.00 52.44 304 SER A CA 1
ATOM 2511 C C . SER A 1 304 ? 33.497 21.291 -9.941 1.00 52.44 304 SER A C 1
ATOM 2513 O O . SER A 1 304 ? 34.036 20.649 -10.846 1.00 52.44 304 SER A O 1
ATOM 2515 N N . GLU A 1 305 ? 34.194 21.970 -9.031 1.00 48.28 305 GLU A N 1
ATOM 2516 C CA . GLU A 1 305 ? 35.661 22.074 -9.006 1.00 48.28 305 GLU A CA 1
ATOM 2517 C C . GLU A 1 305 ? 36.362 20.721 -8.792 1.00 48.28 305 GLU A C 1
ATOM 2519 O O . GLU A 1 305 ? 37.490 20.532 -9.236 1.00 48.28 305 GLU A O 1
ATOM 2524 N N . ASP A 1 306 ? 35.667 19.751 -8.192 1.00 44.97 306 ASP A N 1
ATOM 2525 C CA . ASP A 1 306 ? 36.103 18.358 -8.018 1.00 44.97 306 ASP A CA 1
ATOM 2526 C C . ASP A 1 306 ? 35.934 17.492 -9.287 1.00 44.97 306 ASP A C 1
ATOM 2528 O O . ASP A 1 306 ? 36.253 16.303 -9.288 1.00 44.97 306 ASP A O 1
ATOM 2532 N N . GLY A 1 307 ? 35.433 18.069 -10.385 1.00 41.12 307 GLY A N 1
ATOM 2533 C CA . GLY A 1 307 ? 35.196 17.372 -11.648 1.00 41.12 307 GLY A CA 1
ATOM 2534 C C . GLY A 1 307 ? 33.863 16.622 -11.725 1.00 41.12 307 GLY A C 1
ATOM 2535 O O . GLY A 1 307 ? 33.604 15.974 -12.747 1.00 41.12 307 GLY A O 1
ATOM 2536 N N . THR A 1 308 ? 33.001 16.722 -10.707 1.00 48.59 308 THR A N 1
ATOM 2537 C CA . THR A 1 308 ? 31.657 16.132 -10.735 1.00 48.59 308 THR A CA 1
ATOM 2538 C C . THR A 1 308 ? 30.759 16.893 -11.719 1.00 48.59 308 THR A C 1
ATOM 2540 O O . THR A 1 308 ? 30.655 18.121 -11.707 1.00 48.59 308 THR A O 1
ATOM 2543 N N . VAL A 1 309 ? 30.102 16.157 -12.621 1.00 53.09 309 VAL A N 1
ATOM 2544 C CA . VAL A 1 309 ? 29.195 16.718 -13.633 1.00 53.09 309 VAL A CA 1
ATOM 2545 C C . VAL A 1 309 ? 27.755 16.543 -13.159 1.00 53.09 309 VAL A C 1
ATOM 2547 O O . VAL A 1 309 ? 27.240 15.429 -13.094 1.00 53.09 309 VAL A O 1
ATOM 2550 N N . THR A 1 310 ? 27.077 17.648 -12.857 1.00 53.81 310 THR A N 1
ATOM 2551 C CA . THR A 1 310 ? 25.649 17.657 -12.526 1.00 53.81 310 THR A CA 1
ATOM 2552 C C . THR A 1 310 ? 24.838 18.037 -13.753 1.00 53.81 310 THR A C 1
ATOM 2554 O O . THR A 1 310 ? 25.096 19.053 -14.392 1.00 53.81 310 THR A O 1
ATOM 2557 N N . ILE A 1 311 ? 23.827 17.231 -14.064 1.00 58.78 311 ILE A N 1
ATOM 2558 C CA . ILE A 1 311 ? 22.971 17.415 -15.239 1.00 58.78 311 ILE A CA 1
ATOM 2559 C C . ILE A 1 311 ? 21.532 17.579 -14.776 1.00 58.78 311 ILE A C 1
ATOM 2561 O O . ILE A 1 311 ? 21.031 16.726 -14.040 1.00 58.78 311 ILE A O 1
ATOM 2565 N N . ARG A 1 312 ? 20.884 18.675 -15.176 1.00 60.59 312 ARG A N 1
ATOM 2566 C CA . ARG A 1 312 ? 19.480 18.967 -14.856 1.00 60.59 312 ARG A CA 1
ATOM 2567 C C . ARG A 1 312 ? 18.722 19.299 -16.130 1.00 60.59 312 ARG A C 1
ATOM 2569 O O . ARG A 1 312 ? 19.232 20.047 -16.964 1.00 60.59 312 ARG A O 1
ATOM 2576 N N . THR A 1 313 ? 17.511 18.776 -16.274 1.00 57.56 313 THR A N 1
ATOM 2577 C CA . THR A 1 313 ? 16.611 19.232 -17.329 1.00 57.56 313 THR A CA 1
ATOM 2578 C C . THR A 1 313 ? 16.006 20.581 -16.956 1.00 57.56 313 THR A C 1
ATOM 2580 O O . THR A 1 313 ? 15.747 20.893 -15.793 1.00 57.56 313 THR A O 1
ATOM 2583 N N . ILE A 1 314 ? 15.832 21.420 -17.965 1.00 64.81 314 ILE A N 1
ATOM 2584 C CA . ILE A 1 314 ? 15.248 22.748 -17.892 1.00 64.81 314 ILE A CA 1
ATOM 2585 C C . ILE A 1 314 ? 14.281 22.920 -19.058 1.00 64.81 314 ILE A C 1
ATOM 2587 O O . ILE A 1 314 ? 14.406 22.302 -20.117 1.00 64.81 314 ILE A O 1
ATOM 2591 N N . ASP A 1 315 ? 13.325 23.817 -18.873 1.00 63.62 315 ASP A N 1
ATOM 2592 C CA . ASP A 1 315 ? 12.417 24.196 -19.942 1.00 63.62 315 ASP A CA 1
ATOM 2593 C C . ASP A 1 315 ? 13.185 24.868 -21.103 1.00 63.62 315 ASP A C 1
ATOM 2595 O O . ASP A 1 315 ? 14.062 25.719 -20.887 1.00 63.62 315 ASP A O 1
ATOM 2599 N N . LYS A 1 316 ? 12.868 24.478 -22.346 1.00 63.00 316 LYS A N 1
ATOM 2600 C CA . LYS A 1 316 ? 13.515 24.982 -23.569 1.00 63.00 316 LYS A CA 1
ATOM 2601 C C . LYS A 1 316 ? 13.343 26.495 -23.702 1.00 63.00 316 LYS A C 1
ATOM 2603 O O . LYS A 1 316 ? 14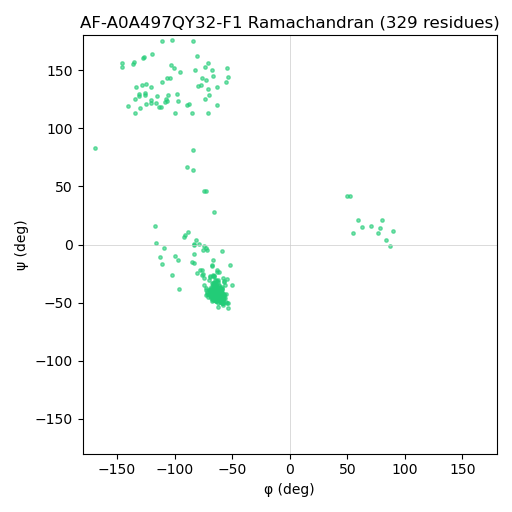.319 27.183 -24.009 1.00 63.00 316 LYS A O 1
ATOM 2608 N N . GLU A 1 317 ? 12.166 27.034 -23.382 1.00 58.88 317 GLU A N 1
ATOM 2609 C CA . GLU A 1 317 ? 11.921 28.485 -23.405 1.00 58.88 317 GLU A CA 1
ATOM 2610 C C . GLU A 1 317 ? 12.791 29.227 -22.382 1.00 58.88 317 GLU A C 1
ATOM 2612 O O . GLU A 1 317 ? 13.364 30.287 -22.662 1.00 58.88 317 GLU A O 1
ATOM 2617 N N . ARG A 1 318 ? 12.982 28.619 -21.206 1.00 59.66 318 ARG A N 1
ATOM 2618 C CA . ARG A 1 318 ? 13.812 29.162 -20.127 1.00 59.66 318 ARG A CA 1
ATOM 2619 C C . ARG A 1 318 ? 15.300 29.181 -20.500 1.00 59.66 318 ARG A C 1
ATOM 2621 O O . ARG A 1 318 ? 15.983 30.161 -20.190 1.00 59.66 318 ARG A O 1
ATOM 2628 N N . LYS A 1 319 ? 15.803 28.163 -21.217 1.00 61.28 319 LYS A N 1
ATOM 2629 C CA . LYS A 1 319 ? 17.182 28.134 -21.761 1.00 61.28 319 LYS A CA 1
ATOM 2630 C C . LYS A 1 319 ? 17.408 29.238 -22.796 1.00 61.28 319 LYS A C 1
ATOM 2632 O O . LYS A 1 319 ? 18.419 29.947 -22.732 1.00 61.28 319 LYS A O 1
ATOM 2637 N N . VAL A 1 320 ? 16.468 29.403 -23.730 1.00 65.50 320 VAL A N 1
ATOM 2638 C CA . VAL A 1 320 ? 16.529 30.441 -24.772 1.00 65.50 320 VAL A CA 1
ATOM 2639 C C . VAL A 1 320 ? 16.534 31.833 -24.140 1.00 65.50 320 VAL A C 1
ATOM 2641 O O . VAL A 1 320 ? 17.391 32.651 -24.480 1.00 65.50 320 VAL A O 1
ATOM 2644 N N . ARG A 1 321 ? 15.656 32.086 -23.160 1.00 65.31 321 ARG A N 1
ATOM 2645 C CA . ARG A 1 321 ? 15.598 33.362 -22.432 1.00 65.31 321 ARG A CA 1
ATOM 2646 C C . ARG A 1 321 ? 16.907 33.685 -21.708 1.00 65.31 321 ARG A C 1
ATOM 2648 O O . ARG A 1 321 ? 17.448 34.766 -21.922 1.00 65.31 321 ARG A O 1
ATOM 2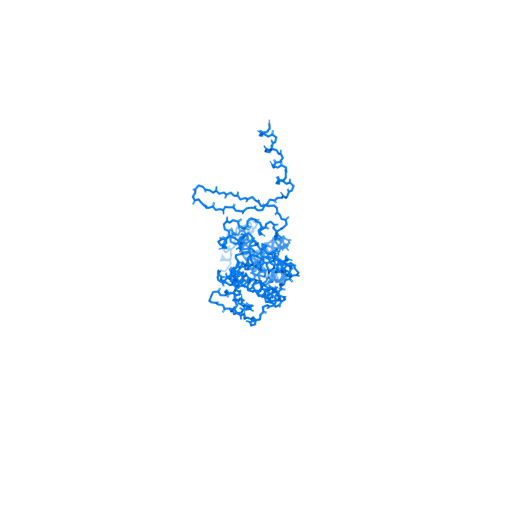655 N N . ARG A 1 322 ? 17.471 32.738 -20.947 1.00 61.84 322 ARG A N 1
ATOM 2656 C CA . ARG A 1 322 ? 18.760 32.925 -20.250 1.00 61.84 322 ARG A CA 1
ATOM 2657 C C . ARG A 1 322 ? 19.917 33.202 -21.205 1.00 61.84 322 ARG A C 1
ATOM 2659 O O . ARG A 1 322 ? 20.760 34.044 -20.922 1.00 61.84 322 ARG A O 1
ATOM 2666 N N . THR A 1 323 ? 19.964 32.508 -22.342 1.00 64.94 323 THR A N 1
ATOM 2667 C CA . THR A 1 323 ? 21.030 32.697 -23.340 1.00 64.94 323 THR A CA 1
ATOM 2668 C C . THR A 1 323 ? 20.910 34.069 -24.007 1.00 64.94 323 THR A C 1
ATOM 2670 O O . THR A 1 323 ? 21.917 34.732 -24.252 1.00 64.94 323 THR A O 1
ATOM 2673 N N . ARG A 1 324 ? 19.676 34.530 -24.243 1.00 61.84 324 ARG A N 1
ATOM 2674 C CA . ARG A 1 324 ? 19.381 35.865 -24.774 1.00 61.84 324 ARG A CA 1
ATOM 2675 C C . ARG A 1 324 ? 19.720 36.973 -23.772 1.00 61.84 324 ARG A C 1
ATOM 2677 O O . ARG A 1 324 ? 20.274 37.987 -24.175 1.00 61.84 324 ARG A O 1
ATOM 2684 N N . GLU A 1 325 ? 19.43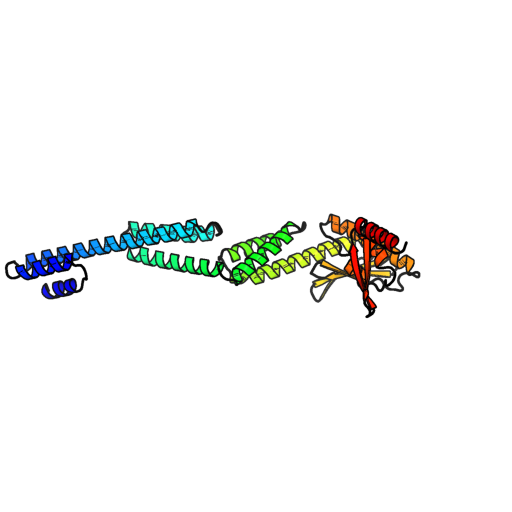5 36.773 -22.487 1.00 63.59 325 GLU A N 1
ATOM 2685 C CA . GLU A 1 325 ? 19.808 37.698 -21.406 1.00 63.59 325 GLU A CA 1
ATOM 2686 C C . GLU A 1 325 ? 21.330 37.759 -21.203 1.00 63.59 325 GLU A C 1
ATOM 2688 O O . GLU A 1 325 ? 21.875 38.850 -21.092 1.00 63.59 325 GLU A O 1
ATOM 2693 N N . ARG A 1 326 ? 22.039 36.621 -21.260 1.00 63.78 326 ARG A N 1
ATOM 2694 C CA . ARG A 1 326 ? 23.512 36.586 -21.190 1.00 63.78 326 ARG A CA 1
ATOM 2695 C C . ARG A 1 326 ? 24.181 37.319 -22.349 1.00 63.78 326 ARG A C 1
ATOM 2697 O O . ARG A 1 326 ? 25.154 38.022 -22.126 1.00 63.78 326 ARG A O 1
ATOM 2704 N N . ARG A 1 327 ? 23.671 37.175 -23.578 1.00 62.81 327 ARG A N 1
ATOM 2705 C CA . 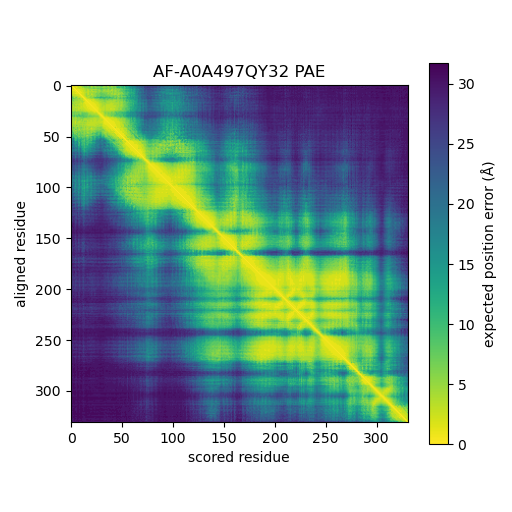ARG A 1 327 ? 24.209 37.904 -24.742 1.00 62.81 327 ARG A CA 1
ATOM 2706 C C . ARG A 1 327 ? 24.061 39.419 -24.585 1.00 62.81 327 ARG A C 1
ATOM 2708 O O . ARG A 1 327 ? 25.019 40.128 -24.838 1.00 62.81 327 ARG A O 1
ATOM 2715 N N . LYS A 1 328 ? 22.928 39.885 -24.049 1.00 62.50 328 LYS A N 1
ATOM 2716 C CA . LYS A 1 328 ? 22.689 41.306 -23.731 1.00 62.50 328 LYS A CA 1
ATOM 2717 C C . LYS A 1 328 ? 23.558 41.878 -22.601 1.00 62.50 328 LYS A C 1
ATOM 2719 O O . LYS A 1 328 ? 23.505 43.074 -22.373 1.00 62.50 328 LYS A O 1
ATOM 2724 N N . GLN A 1 329 ? 24.241 41.032 -21.829 1.00 50.94 329 GLN A N 1
ATOM 2725 C CA . GLN A 1 329 ? 25.177 41.457 -20.777 1.00 50.94 329 GLN A CA 1
ATOM 2726 C C . GLN A 1 329 ? 26.637 41.450 -21.254 1.00 50.94 329 GLN A C 1
ATOM 2728 O O . GLN A 1 329 ? 27.509 41.923 -20.532 1.00 50.94 329 GLN A O 1
ATOM 2733 N N . ILE A 1 330 ? 26.903 40.831 -22.409 1.00 62.69 330 ILE A N 1
ATOM 2734 C CA . ILE A 1 330 ? 28.235 40.709 -23.015 1.00 62.69 330 ILE A CA 1
ATOM 2735 C C . ILE A 1 330 ? 28.401 41.722 -24.165 1.00 62.69 330 ILE A C 1
ATOM 2737 O O . ILE A 1 330 ? 29.527 42.117 -24.455 1.00 62.69 330 ILE A O 1
ATOM 2741 N N . GLU A 1 331 ? 27.297 42.135 -24.796 1.00 44.91 331 GLU A N 1
ATOM 2742 C CA . GLU A 1 331 ? 27.176 43.377 -25.583 1.00 44.91 331 GLU A CA 1
ATOM 2743 C C . GLU A 1 331 ? 27.020 44.588 -24.660 1.00 44.91 331 GLU A C 1
ATOM 2745 O O . GLU A 1 331 ? 27.605 45.644 -24.991 1.00 44.91 331 GLU A O 1
#

Solvent-accessible surface area (backbone atoms only — not comparable to full-atom values): 18422 Å² total; per-residue (Å²): 112,68,67,62,51,52,60,59,56,69,73,48,98,40,74,72,59,50,54,52,52,55,52,48,65,73,43,51,90,80,48,58,72,67,58,54,48,53,52,51,53,51,51,54,52,50,51,54,50,52,53,50,51,52,39,44,52,52,37,52,52,54,49,50,57,50,54,54,54,56,70,70,48,75,88,51,45,70,66,60,50,48,55,51,52,54,50,52,53,51,34,53,50,24,51,75,69,69,38,35,66,62,19,41,56,52,48,54,53,50,51,51,55,50,50,52,53,48,54,48,59,73,29,68,69,42,52,51,51,51,52,52,48,51,56,50,52,54,53,50,74,67,41,81,78,73,52,72,66,55,53,52,42,51,52,52,41,51,44,15,73,56,63,80,45,63,90,47,36,69,60,46,49,50,55,40,52,55,47,52,22,48,53,46,28,48,56,50,49,50,35,47,53,56,40,40,49,75,73,62,31,41,85,70,45,76,50,75,45,85,93,63,25,35,36,40,35,29,30,43,97,91,29,58,44,36,36,39,29,36,39,87,50,52,59,48,74,50,64,58,85,82,61,40,102,40,72,68,57,46,52,51,52,54,49,51,52,53,47,49,31,42,52,46,30,46,76,67,61,40,82,72,71,58,69,64,48,41,66,75,45,89,40,88,86,47,36,63,60,54,42,30,73,64,67,77,34,32,66,48,78,45,72,48,98,89,70,51,76,45,78,44,79,40,56,52,69,58,53,53,50,52,54,55,53,52,50,66,73,75,106

Mean predicted aligned error: 17.71 Å

Secondary structure (DSSP, 8-state):
-HHHHHHHHTTS--HHHHHHHHHHHHHTTTS-HHHHHHHHHHHHHHHHHHHHHHHHHHHHHHHHHHHHHHHH-TTS-HHHHHHHHHHHHHHHHHHHTT-HHHHHHHHHHHHHHHHHHHHHHTSHHHHHHHHHHHHHHHHHHH-TT--HHHHHHHHHHHHHHTTS-GGGHHHHHHHHHHHHHHHHHHHHHHHHHHHHHHTT-EEEEEEE-GGG-EEEEEEETTEEEEEEE-TTS-EEEE--TTSSSSHHHHHHHHHHHHHHHHHHHHHTT----HHHHHHHS--TTTHHHHHHHHHSSEEEEEE-TTS-EEEEEE-HHHHHHHHHHHHHHH-

pLDDT: mean 71.63, std 10.56, range [41.12, 93.31]

Foldseek 3Di:
DLVVLLVVQVPDPDPVSVVLSVVLVVCVVVDDPVVSVVSSVVSVVVVVVVVLVVLLVVLVVLLVVLVVLLVVPPLADPVVSVVLVVLSVVLVVCSVVSVSVVSVVSSVVSVVVSVVLVVCCPDPVLVVLVVLLVVLVVVLVLQPQDDPVLVVLSVVLSCCSNVVNVPCNVVSSVVSLLVVLLSLLVLLLVLLQVLCVVLVWPPWDWDQDPPRKIKTWTDDPNWIWIKIAHSNRDIEIDTDPVRDPDPVVVLVSVLSSLLSSQVSCVVSSHHDPLLVHLLPPPPLPCSQVSCCSRVVFHKDWDADPVRDIDIDTDHPVVVVVVVVVVVVVVD

Sequence (331 aa):
MIANKIQTLENYPDDEIQAEIDKIKRIQNHQSPLETYKQIIGLENSLIIKAKASNFEIALKKKLEVEDTLNIMQFYSEDVKNKFLNGIRKVSQYIAQQDYEKAIQKINKITEELNQLRAFRESNAFLEMERAFITLNDNIQEDAFVDQTIKEHVENMKRALDGENSSNFRELYQKTVDKLAYDRSTVIADAIRETLKEQGYEEIQTSIEEHGRFKVRGFKDNKPLTFWIEPNGDFDFDFPEDALEDDHKCHQEIKTVLKNLKIRLKEKGLQLNVIEITRKFRLKKAVKQVVEDITDQAVEETRSEDGTVTIRTIDKERKVRRTRERRKQIE